Protein AF-A0AAW0H0A4-F1 (afdb_monomer_lite)

InterPro domains:
  IPR001212 Somatomedin B domain [PF01033] (22-61)
  IPR001212 Somatomedin B domain [PF01033] (87-125)
  IPR001212 Somatomedin B domain [PS00524] (38-58)
  IPR001212 Somatomedin B domain [PS00524] (103-123)
  IPR001212 Somatomedin B domain [PS50958] (20-63)
  IPR001212 Somatomedin B domain [PS50958] (85-127)
  IPR001212 Somatomedin B domain [SM00201] (20-62)
  IPR001212 Somatomedin B domain [SM00201] (85-127)
  IPR018998 EndoU ribonuclease, C-terminal [PF09412] (140-250)
  IPR018998 EndoU ribonuclease, C-terminal [PS51959] (137-252)
  IPR020436 Somatomedin B domain, chordata [PR00022] (84-97)
  IPR020436 Somatomedin B domain, chordata [PR00022] (101-112)
  IPR020436 Somatomedin B domain, chordata [PR00022] (113-124)
  IPR036024 Somatomedin B-like domain superfamily [SSF90188] (21-62)
  IPR036024 Somatomedin B-like domain superfamily [SSF90188] (87-126)
  IPR037227 Endoribonuclease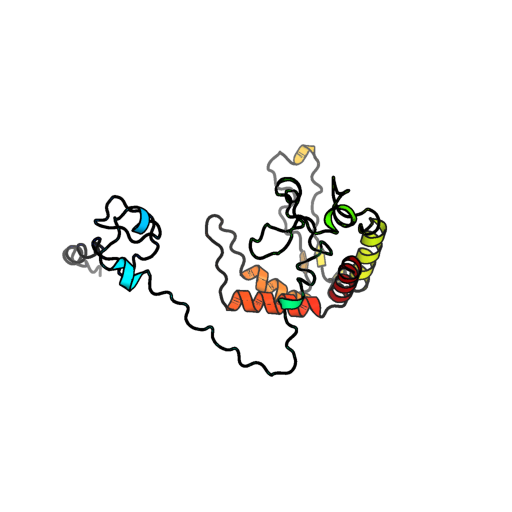 EndoU-like [SSF142877] (136-250)
  IPR039787 Poly(U)-specific endoribonuclease [PTHR12439] (89-250)

pLDDT: mean 80.54, std 19.18, range [37.03, 98.25]

Radius of gyration: 30.27 Å; chains: 1; bounding box: 76×74×67 Å

Organism: Myodes glareolus (NCBI:txid447135)

Secondary structure (DSSP, 8-state):
------TTGGGSSSS-----TT--TTTTT----TTSSSB-STTHHHHT-B-TTHHHHHS--S-PPPP-----TT----GGGGS--TTS-TTTTTPPP-TT-SSB-STTHHHHT-B-TTHHHHHTT-SSSS-TTSS--HHHHHHHHHHHHHH-SSS--TTTEEE-------TTTTTS---S--S-SEEEE-GGGGGSHHHHHHHHHHTT-----SS-----HHHHHHHHHHHHHHHHSHHHHHHHHHHHHT--

Foldseek 3Di:
DDDDDDPPVPPPPPPPPPDQLQDCVVVAQPDDDPPGQAHRHPCCVVVVRHHPCNCVPHVPPPPDDDPPDPDDDDDPPPPVCVVPCLQDCQVQAQHDDDPPRQAHRRPCSVVVVRHHPCNCVPPVPPPDDDDPVLDCDPVNVVVLVVVLVVQPPLDDDPVQWDFDPFDDADPVRPPVPDDRPPDDGTPGGNCVSCPQQLNVLVVVQVVQDDPDPDDDDDDDPVNVVSVVSNVVSVCVGPSNVSVVVSVVVSSD

Sequence (252 aa):
MKACVSLIVAMLCGLAWAGNLESCASRCNEKFNRDAACQCDRQCPQHDDCCEDYGHLCTAEEDPPEPKAFLDPEDEIPVSHLYAAPNSCQGRCREAYDKHHPCHCNDRCLEFGNCCEDFYSLCGDHEGFSHRSDAVTKEDLQSISETIYRVDTNKAHKEDIILNSQNRVSPSETGNQVDRCPEPLFTYVNEQLFTKPTYAAFINLLNNYQRATGHGEHFGAQELEEQALFLREVMKTAVMKELYGFLHHQSE

Structure (mmCIF, N/CA/C/O backbone):
data_AF-A0AAW0H0A4-F1
#
_entry.id   AF-A0AAW0H0A4-F1
#
loop_
_atom_site.group_PDB
_atom_site.id
_atom_site.type_symbol
_atom_site.label_atom_id
_atom_site.label_alt_id
_atom_site.label_comp_id
_atom_site.label_asym_id
_atom_site.label_entity_id
_atom_site.label_seq_id
_atom_site.pdbx_PDB_ins_code
_atom_site.Cartn_x
_atom_site.Cartn_y
_atom_site.Cartn_z
_atom_site.occupancy
_atom_site.B_iso_or_equiv
_atom_site.auth_seq_id
_atom_site.auth_comp_id
_atom_site.auth_asym_id
_atom_site.auth_atom_id
_atom_site.pdbx_PDB_model_num
ATOM 1 N N . MET A 1 1 ? -35.948 -46.722 19.976 1.00 39.78 1 MET A N 1
ATOM 2 C CA . MET A 1 1 ? -35.531 -48.064 19.521 1.00 39.78 1 MET A CA 1
ATOM 3 C C . MET A 1 1 ? -34.058 -47.980 19.169 1.00 39.78 1 MET A C 1
ATOM 5 O O . MET A 1 1 ? -33.706 -47.285 18.230 1.00 39.78 1 MET A O 1
ATOM 9 N N . LYS A 1 2 ? -33.203 -48.543 20.028 1.00 38.78 2 LYS A N 1
ATOM 10 C CA . LYS A 1 2 ? -31.742 -48.530 19.886 1.00 38.78 2 LYS A CA 1
ATOM 11 C C . LYS A 1 2 ? -31.363 -49.659 18.928 1.00 38.78 2 LYS A C 1
ATOM 13 O O . LYS A 1 2 ? -31.564 -50.819 19.274 1.00 38.78 2 LYS A O 1
ATOM 18 N N . ALA A 1 3 ? -30.878 -49.330 17.735 1.00 44.22 3 ALA A N 1
ATOM 19 C CA . ALA A 1 3 ? -30.336 -50.322 16.816 1.00 44.22 3 ALA A CA 1
ATOM 20 C C . ALA A 1 3 ? -28.865 -50.571 17.179 1.00 44.22 3 ALA A C 1
ATOM 22 O O . ALA A 1 3 ? -28.003 -49.736 16.917 1.00 44.22 3 ALA A O 1
ATOM 23 N N . CYS A 1 4 ? -28.598 -51.702 17.834 1.00 48.56 4 CYS A N 1
ATOM 24 C CA . CYS A 1 4 ? -27.251 -52.241 17.992 1.00 48.56 4 CYS A CA 1
ATOM 25 C C . CYS A 1 4 ? -26.763 -52.729 16.625 1.00 48.56 4 CYS A C 1
ATOM 27 O O . CYS A 1 4 ? -27.207 -53.771 16.144 1.00 48.56 4 CYS A O 1
ATOM 29 N N . VAL A 1 5 ? -25.854 -51.981 16.006 1.00 45.44 5 VAL A N 1
ATOM 30 C CA . VAL A 1 5 ? -25.092 -52.465 14.853 1.00 45.44 5 VAL A CA 1
ATOM 31 C C . VAL A 1 5 ? -24.032 -53.435 15.377 1.00 45.44 5 VAL A C 1
ATOM 33 O O . VAL A 1 5 ? -23.268 -53.112 16.284 1.00 45.44 5 VAL A O 1
ATOM 36 N N . SER A 1 6 ? -24.065 -54.659 14.855 1.00 46.41 6 SER A N 1
ATOM 37 C CA . SER A 1 6 ? -23.236 -55.787 15.279 1.00 46.41 6 SER A CA 1
ATOM 38 C C . SER A 1 6 ? -21.741 -55.489 15.113 1.00 46.41 6 SER A C 1
ATOM 40 O O . SER A 1 6 ? -21.276 -55.161 14.022 1.00 46.41 6 SER A O 1
ATOM 42 N N . LEU A 1 7 ? -20.986 -55.674 16.196 1.00 49.78 7 LEU A N 1
ATOM 43 C CA . LEU A 1 7 ? -19.535 -55.469 16.334 1.00 49.78 7 LEU A CA 1
ATOM 44 C C . LEU A 1 7 ? -18.660 -56.422 15.485 1.00 49.78 7 LEU A C 1
ATOM 46 O O . LEU A 1 7 ? -17.449 -56.459 15.656 1.00 49.78 7 LEU A O 1
ATOM 50 N N . ILE A 1 8 ? -19.251 -57.183 14.560 1.00 47.88 8 ILE A N 1
ATOM 51 C CA . ILE A 1 8 ? -18.563 -58.193 13.736 1.00 47.88 8 ILE A CA 1
ATOM 52 C C . ILE A 1 8 ? -18.203 -57.655 12.335 1.00 47.88 8 ILE A C 1
ATOM 54 O O . ILE A 1 8 ? -17.319 -58.195 11.680 1.00 47.88 8 ILE A O 1
ATOM 58 N N . VAL A 1 9 ? -18.794 -56.541 11.883 1.00 48.25 9 VAL A N 1
ATOM 59 C CA . VAL A 1 9 ? -18.481 -55.953 10.556 1.00 48.25 9 VAL A CA 1
ATOM 60 C C . VAL A 1 9 ? -17.239 -55.040 10.586 1.00 48.25 9 VAL A C 1
ATOM 62 O O . VAL A 1 9 ? -16.676 -54.720 9.546 1.00 48.25 9 VAL A O 1
ATOM 65 N N . ALA A 1 10 ? -16.734 -54.677 11.770 1.00 48.44 10 ALA A N 1
ATOM 66 C CA . ALA A 1 10 ? -15.576 -53.788 11.925 1.00 48.44 10 ALA A CA 1
ATOM 67 C C . ALA A 1 10 ? -14.200 -54.494 11.866 1.00 48.44 10 ALA A C 1
ATOM 69 O O . ALA A 1 10 ? -13.178 -53.823 11.973 1.00 48.44 10 ALA A O 1
ATOM 70 N N . MET A 1 11 ? -14.142 -55.823 11.699 1.00 47.50 11 MET A N 1
ATOM 71 C CA . MET A 1 11 ? -12.894 -56.599 11.842 1.00 47.50 11 MET A CA 1
ATOM 72 C C . MET A 1 11 ? -12.303 -57.166 10.536 1.00 47.50 11 MET A C 1
ATOM 74 O O . MET A 1 11 ? -11.325 -57.903 10.595 1.00 47.50 11 MET A O 1
ATOM 78 N N . LEU A 1 12 ? -12.839 -56.815 9.357 1.00 46.47 12 LEU A N 1
ATOM 79 C CA . LEU A 1 12 ? -12.334 -57.298 8.052 1.00 46.47 12 LEU A CA 1
ATOM 80 C C . LEU A 1 12 ? -12.067 -56.199 7.001 1.00 46.47 12 LEU A C 1
ATOM 82 O O . LEU A 1 12 ? -11.847 -56.514 5.838 1.00 46.47 12 LEU A O 1
ATOM 86 N N . CYS A 1 13 ? -11.989 -54.926 7.405 1.00 42.34 13 CYS A N 1
ATOM 87 C CA . CYS A 1 13 ? -11.480 -53.830 6.554 1.00 42.34 13 CYS A CA 1
ATOM 88 C C . CYS A 1 13 ? -10.129 -53.257 7.038 1.00 42.34 13 CYS A C 1
ATOM 90 O O . CYS A 1 13 ? -9.734 -52.176 6.619 1.00 42.34 13 CYS A O 1
ATOM 92 N N . GLY A 1 14 ? -9.423 -53.956 7.936 1.00 43.44 14 GLY A N 1
ATOM 93 C CA . GLY A 1 14 ? -8.201 -53.465 8.594 1.00 43.44 14 GLY A CA 1
ATOM 94 C C . GLY A 1 14 ? -6.867 -53.975 8.030 1.00 43.44 14 GLY A C 1
ATOM 95 O O . GLY A 1 14 ? -5.849 -53.792 8.686 1.00 43.44 14 GLY A O 1
ATOM 96 N N . LEU A 1 15 ? -6.842 -54.641 6.870 1.00 45.97 15 LEU A N 1
ATOM 97 C CA . LEU A 1 15 ? -5.623 -55.256 6.311 1.00 45.97 15 LEU A CA 1
ATOM 98 C C . LEU A 1 15 ? -5.469 -55.016 4.802 1.00 45.97 15 LEU A C 1
ATOM 100 O O . LEU A 1 15 ? -5.258 -55.948 4.033 1.00 45.97 15 LEU A O 1
ATOM 104 N N . ALA A 1 16 ? -5.563 -53.763 4.366 1.00 47.09 16 ALA A N 1
ATOM 105 C CA . ALA A 1 16 ? -5.111 -53.376 3.029 1.00 47.09 16 ALA A CA 1
ATOM 106 C C . ALA A 1 16 ? -4.689 -51.903 3.005 1.00 47.09 16 ALA A C 1
ATOM 108 O O . ALA A 1 16 ? -5.314 -51.084 2.348 1.00 47.09 16 ALA A O 1
ATOM 109 N N . TRP A 1 17 ? -3.641 -51.568 3.758 1.00 46.69 17 TRP A N 1
ATOM 110 C CA . TRP A 1 17 ? -2.824 -50.366 3.536 1.00 46.69 17 TRP A CA 1
ATOM 111 C C . TRP A 1 17 ? -1.373 -50.649 3.950 1.00 46.69 17 TRP A C 1
ATOM 113 O O . TRP A 1 17 ? -0.717 -49.873 4.632 1.00 46.69 17 TRP A O 1
ATOM 123 N N . ALA A 1 18 ? -0.864 -51.812 3.538 1.00 44.53 18 ALA A N 1
ATOM 124 C CA . ALA A 1 18 ? 0.565 -51.942 3.304 1.00 44.53 18 ALA A CA 1
ATOM 125 C C . ALA A 1 18 ? 0.800 -51.333 1.918 1.00 44.53 18 ALA A C 1
ATOM 127 O O . ALA A 1 18 ? 0.495 -51.964 0.906 1.00 44.53 18 ALA A O 1
ATOM 128 N N . GLY A 1 19 ? 1.214 -50.064 1.876 1.00 52.69 19 GLY A N 1
ATOM 129 C CA . GLY A 1 19 ? 1.710 -49.461 0.641 1.00 52.69 19 GLY A CA 1
ATOM 130 C C . GLY A 1 19 ? 2.813 -50.350 0.071 1.00 52.69 19 GLY A C 1
ATOM 131 O O . GLY A 1 19 ? 3.625 -50.884 0.826 1.00 52.69 19 GLY A O 1
ATOM 132 N N . ASN A 1 20 ? 2.793 -50.577 -1.238 1.00 58.38 20 ASN A N 1
ATOM 133 C CA . ASN A 1 20 ? 3.758 -51.444 -1.897 1.00 58.3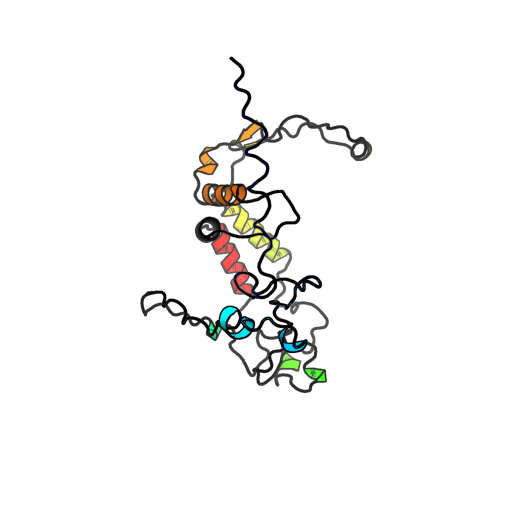8 20 ASN A CA 1
ATOM 134 C C . ASN A 1 20 ? 5.150 -50.781 -1.842 1.00 58.38 20 ASN A C 1
ATOM 136 O O . ASN A 1 20 ? 5.432 -49.870 -2.615 1.00 58.38 20 ASN A O 1
ATOM 140 N N . LEU A 1 21 ? 5.991 -51.189 -0.885 1.00 66.06 21 LEU A N 1
ATOM 141 C CA . LEU A 1 21 ? 7.313 -50.596 -0.614 1.00 66.06 21 LEU A CA 1
ATOM 142 C C . LEU A 1 21 ? 8.392 -51.008 -1.632 1.00 66.06 21 LEU A C 1
ATOM 144 O O . LEU A 1 21 ? 9.548 -50.617 -1.479 1.00 66.06 21 LEU A O 1
ATOM 148 N N . GLU A 1 22 ? 8.011 -51.764 -2.662 1.00 78.25 22 GLU A N 1
ATOM 149 C CA . GLU A 1 22 ? 8.890 -52.294 -3.713 1.00 78.25 22 GLU A CA 1
ATOM 150 C C . GLU A 1 22 ? 8.815 -51.502 -5.034 1.00 78.25 22 GLU A C 1
ATOM 152 O O . GLU A 1 22 ? 9.477 -51.858 -6.003 1.00 78.25 22 GLU A O 1
ATOM 157 N N . SER A 1 23 ? 8.008 -50.437 -5.097 1.00 86.00 23 SER A N 1
ATOM 158 C CA . SER A 1 23 ? 7.771 -49.652 -6.319 1.00 86.00 23 SER A CA 1
ATOM 159 C C . SER A 1 23 ? 7.720 -48.152 -6.026 1.00 86.00 23 SER A C 1
ATOM 161 O O . SER A 1 23 ? 7.314 -47.742 -4.933 1.00 86.00 23 SER A O 1
ATOM 163 N N . CYS A 1 24 ? 8.090 -47.338 -7.018 1.00 90.25 24 CYS A N 1
ATOM 164 C CA . CYS A 1 24 ? 7.949 -45.884 -7.002 1.00 90.25 24 CYS A CA 1
ATOM 165 C C . CYS A 1 24 ? 6.579 -45.364 -7.445 1.00 90.25 24 CYS A C 1
ATOM 167 O O . CYS A 1 24 ? 6.370 -44.146 -7.482 1.00 90.25 24 CYS A O 1
ATOM 169 N N . ALA A 1 25 ? 5.616 -46.244 -7.729 1.00 88.12 25 ALA A N 1
ATOM 170 C CA . ALA A 1 25 ? 4.242 -45.851 -8.014 1.00 88.12 25 ALA A CA 1
ATOM 171 C C . ALA A 1 25 ? 3.680 -44.989 -6.868 1.00 88.12 25 ALA A C 1
ATOM 173 O O . ALA A 1 25 ? 3.474 -45.458 -5.749 1.00 88.12 25 ALA A O 1
ATOM 174 N N . SER A 1 26 ? 3.458 -43.703 -7.158 1.00 80.25 26 SER A N 1
ATOM 175 C CA . SER A 1 26 ? 3.004 -42.685 -6.195 1.00 80.25 26 SER A CA 1
ATOM 176 C C . SER A 1 26 ? 3.979 -42.367 -5.046 1.00 80.25 26 SER A C 1
ATOM 178 O O . SER A 1 26 ? 3.566 -41.768 -4.056 1.00 80.25 26 SER A O 1
ATOM 180 N N . ARG A 1 27 ? 5.264 -42.721 -5.183 1.00 84.38 27 ARG A N 1
ATOM 181 C CA . ARG A 1 27 ? 6.332 -42.461 -4.196 1.00 84.38 27 ARG A CA 1
ATOM 182 C C . ARG A 1 27 ? 7.465 -41.568 -4.722 1.00 84.38 27 ARG A C 1
ATOM 184 O O . ARG A 1 27 ? 8.426 -41.314 -4.005 1.00 84.38 27 ARG A O 1
ATOM 191 N N . CYS A 1 28 ? 7.367 -41.065 -5.955 1.00 89.06 28 CYS A N 1
ATOM 192 C CA . CYS A 1 28 ? 8.376 -40.167 -6.523 1.00 89.06 28 CYS A CA 1
ATOM 193 C C . CYS A 1 28 ? 8.592 -38.921 -5.650 1.00 89.06 28 CYS A C 1
ATOM 195 O O . CYS A 1 28 ? 7.633 -38.258 -5.254 1.00 89.06 28 CYS A O 1
ATOM 197 N N . ASN A 1 29 ? 9.858 -38.568 -5.417 1.00 85.31 29 ASN A N 1
ATOM 198 C CA . ASN A 1 29 ? 10.285 -37.427 -4.600 1.00 85.31 29 ASN A CA 1
ATOM 199 C C . ASN A 1 29 ? 9.919 -37.527 -3.108 1.00 85.31 29 ASN A C 1
ATOM 201 O O . ASN A 1 29 ? 9.856 -36.503 -2.420 1.00 85.31 29 ASN A O 1
ATOM 205 N N . GLU A 1 30 ? 9.686 -38.733 -2.587 1.00 88.00 30 GLU A N 1
ATOM 206 C CA . GLU A 1 30 ? 9.556 -38.927 -1.143 1.00 88.00 30 GLU A CA 1
ATOM 207 C C . GLU A 1 30 ? 10.880 -38.647 -0.406 1.00 88.00 30 GLU A C 1
ATOM 209 O O . GLU A 1 30 ? 11.935 -38.455 -1.009 1.00 88.00 30 GLU A O 1
ATOM 214 N N . LYS A 1 31 ? 10.827 -38.585 0.927 1.00 88.25 31 LYS A N 1
ATOM 215 C CA . LYS A 1 31 ? 12.041 -38.543 1.752 1.00 88.25 31 LYS A CA 1
ATOM 216 C C . LYS A 1 31 ? 12.546 -39.963 1.971 1.00 88.25 31 LYS A C 1
ATOM 218 O O . LYS A 1 31 ? 11.728 -40.867 2.114 1.00 88.25 31 LYS A O 1
ATOM 223 N N . PHE A 1 32 ? 13.864 -40.109 2.109 1.00 86.62 32 PHE A N 1
ATOM 224 C CA . PHE A 1 32 ? 14.509 -41.375 2.454 1.00 86.62 32 PHE A CA 1
ATOM 225 C C . PHE A 1 32 ? 13.767 -42.106 3.581 1.00 86.62 32 PHE A C 1
ATOM 227 O O . PHE A 1 32 ? 13.568 -41.560 4.675 1.00 86.62 32 PHE A O 1
ATOM 234 N N . ASN A 1 33 ? 13.386 -43.351 3.313 1.00 82.38 33 ASN A N 1
ATOM 235 C CA . ASN A 1 33 ? 12.694 -44.214 4.251 1.00 82.38 33 ASN A CA 1
ATOM 236 C C . ASN A 1 33 ? 13.485 -45.507 4.450 1.00 82.38 33 ASN A C 1
ATOM 238 O O . ASN A 1 33 ? 13.483 -46.396 3.603 1.00 82.38 33 ASN A O 1
ATOM 242 N N . ARG A 1 34 ? 14.115 -45.643 5.620 1.00 82.44 34 ARG A N 1
ATOM 243 C CA . ARG A 1 34 ? 14.926 -46.818 5.973 1.00 82.44 34 ARG A CA 1
ATOM 244 C C . ARG A 1 34 ? 14.129 -48.126 5.977 1.00 82.44 34 ARG A C 1
ATOM 246 O O . ARG A 1 34 ? 14.712 -49.190 5.808 1.00 82.44 34 ARG A O 1
ATOM 253 N N . 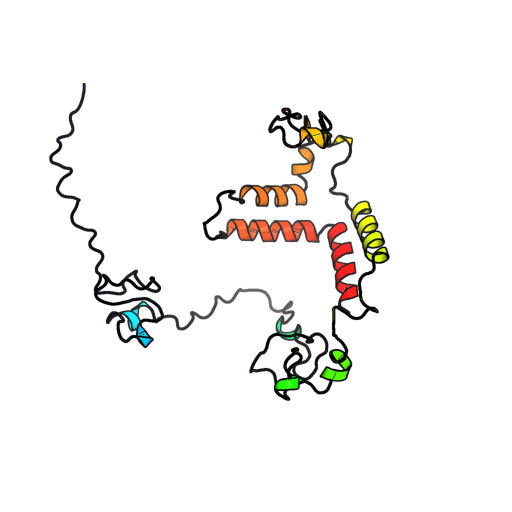ASP A 1 35 ? 12.824 -48.053 6.213 1.00 80.25 35 ASP A N 1
ATOM 254 C CA . ASP A 1 35 ? 11.969 -49.234 6.305 1.00 80.25 35 ASP A CA 1
ATOM 255 C C . ASP A 1 35 ? 11.389 -49.630 4.926 1.00 80.25 35 ASP A C 1
ATOM 257 O O . ASP A 1 35 ? 10.647 -50.607 4.824 1.00 80.25 35 ASP A O 1
ATOM 261 N N . ALA A 1 36 ? 11.734 -48.892 3.860 1.00 81.12 36 ALA A N 1
ATOM 262 C CA . ALA A 1 36 ? 11.411 -49.241 2.481 1.00 81.12 36 ALA A CA 1
ATOM 263 C C . ALA A 1 36 ? 12.426 -50.214 1.874 1.00 81.12 36 ALA A C 1
ATOM 265 O O . ALA A 1 36 ? 13.623 -50.130 2.141 1.00 81.12 36 ALA A O 1
ATOM 266 N N . ALA A 1 37 ? 11.941 -51.123 1.023 1.00 85.44 37 ALA A N 1
ATOM 267 C CA . ALA A 1 37 ? 12.796 -52.070 0.307 1.00 85.44 37 ALA A CA 1
ATOM 268 C C . ALA A 1 37 ? 13.684 -51.374 -0.742 1.00 85.44 37 ALA A C 1
ATOM 270 O O . ALA A 1 37 ? 14.758 -51.873 -1.062 1.00 85.44 37 ALA A O 1
ATOM 271 N N . CYS A 1 38 ? 13.234 -50.224 -1.247 1.00 90.69 38 CYS A N 1
ATOM 272 C CA . CYS A 1 38 ? 13.929 -49.362 -2.194 1.00 90.69 38 CYS A CA 1
ATOM 273 C C . CYS A 1 38 ? 13.458 -47.905 -2.040 1.00 90.69 38 CYS A C 1
ATOM 275 O O . CYS A 1 38 ? 12.364 -47.644 -1.513 1.00 90.69 38 CYS A O 1
ATOM 277 N N . GLN A 1 39 ? 14.289 -46.966 -2.488 1.00 93.69 39 GLN A N 1
ATOM 278 C CA . GLN A 1 39 ? 14.055 -45.528 -2.383 1.00 93.69 39 GLN A CA 1
ATOM 279 C C . GLN A 1 39 ? 13.498 -44.929 -3.681 1.00 93.69 39 GLN A C 1
ATOM 281 O O . GLN A 1 39 ? 13.744 -45.423 -4.783 1.00 93.69 39 GLN A O 1
ATOM 286 N N . CYS A 1 40 ? 12.754 -43.832 -3.536 1.00 91.25 40 CYS A N 1
ATOM 287 C CA . CYS A 1 40 ? 12.187 -43.054 -4.644 1.00 91.25 40 CYS A CA 1
ATOM 288 C C . CYS A 1 40 ? 12.465 -41.550 -4.507 1.00 91.25 40 CYS A C 1
ATOM 290 O O . CYS A 1 40 ? 11.786 -40.717 -5.119 1.00 91.25 40 CYS A O 1
ATOM 29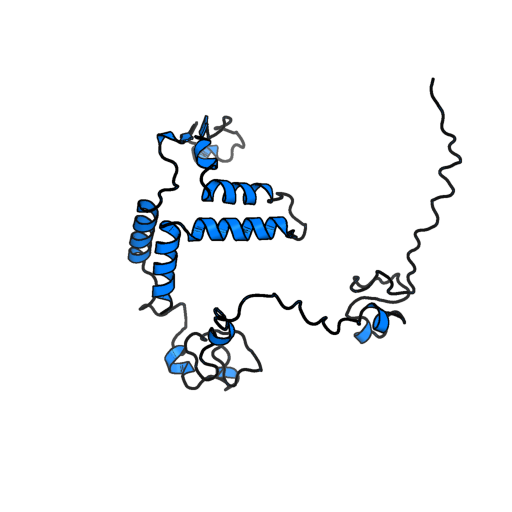2 N N . ASP A 1 41 ? 13.445 -41.193 -3.677 1.00 90.44 41 ASP A N 1
ATOM 293 C CA . ASP A 1 41 ? 13.943 -39.833 -3.535 1.00 90.44 41 ASP A CA 1
ATOM 294 C C . ASP A 1 41 ? 14.969 -39.498 -4.634 1.00 90.44 41 ASP A C 1
ATOM 296 O O . ASP A 1 41 ? 15.529 -40.375 -5.288 1.00 90.44 41 ASP A O 1
ATOM 300 N N . ARG A 1 42 ? 15.248 -38.206 -4.836 1.00 88.25 42 ARG A N 1
ATOM 301 C CA . ARG A 1 42 ? 16.136 -37.744 -5.920 1.00 88.25 42 ARG A CA 1
ATOM 302 C C . ARG A 1 42 ? 17.605 -38.154 -5.759 1.00 88.25 42 ARG A C 1
ATOM 304 O O . ARG A 1 42 ? 18.368 -38.032 -6.715 1.00 88.25 42 ARG A O 1
ATOM 311 N N . GLN A 1 43 ? 18.019 -38.572 -4.564 1.00 89.12 43 GLN A N 1
ATOM 312 C CA . GLN A 1 43 ? 19.392 -38.963 -4.241 1.00 89.12 43 GLN A CA 1
ATOM 313 C C . GLN A 1 43 ? 19.611 -40.473 -4.368 1.00 89.12 43 GLN A C 1
ATOM 315 O O . GLN A 1 43 ? 20.767 -40.894 -4.394 1.00 89.12 43 GLN A O 1
ATOM 320 N N . CYS A 1 44 ? 18.559 -41.277 -4.551 1.00 89.94 44 CYS A N 1
ATOM 321 C CA . CYS A 1 44 ? 18.698 -42.722 -4.726 1.00 89.94 44 CYS A CA 1
ATOM 322 C C . CYS A 1 44 ? 19.672 -43.141 -5.855 1.00 89.94 44 CYS A C 1
ATOM 324 O O . CYS A 1 44 ? 20.405 -44.115 -5.670 1.00 89.94 44 CYS A O 1
ATOM 326 N N . PRO A 1 45 ? 19.826 -42.403 -6.987 1.00 88.81 45 PRO A N 1
ATOM 327 C CA . PRO A 1 45 ? 20.797 -42.784 -8.021 1.00 88.81 45 PRO A CA 1
ATOM 328 C C . PRO A 1 45 ? 22.255 -42.624 -7.570 1.00 88.81 45 PRO A C 1
ATOM 330 O O . PRO A 1 45 ? 23.156 -43.215 -8.155 1.00 88.81 45 PRO A O 1
ATOM 333 N N . GLN A 1 46 ? 22.500 -41.806 -6.541 1.00 89.75 46 GLN A N 1
ATOM 334 C CA . GLN A 1 46 ? 23.827 -41.627 -5.950 1.00 89.75 46 GLN A CA 1
ATOM 335 C C . GLN A 1 46 ? 24.171 -42.763 -4.983 1.00 89.75 46 GLN A C 1
ATOM 337 O O . GLN A 1 46 ? 25.349 -43.040 -4.762 1.00 89.75 46 GLN A O 1
ATOM 342 N N . HIS A 1 47 ? 23.150 -43.399 -4.404 1.00 88.31 47 HIS A N 1
ATOM 343 C CA . HIS A 1 47 ? 23.281 -44.441 -3.389 1.00 88.31 47 HIS A CA 1
ATOM 344 C C . HIS A 1 47 ? 23.015 -45.856 -3.920 1.00 88.31 47 HIS A C 1
ATOM 346 O O . HIS A 1 47 ? 23.268 -46.816 -3.195 1.00 88.31 47 HIS A O 1
ATOM 352 N N . ASP A 1 48 ? 22.589 -45.974 -5.183 1.00 87.44 48 ASP A N 1
ATOM 353 C CA . ASP A 1 48 ? 22.276 -47.233 -5.872 1.00 87.44 48 ASP A CA 1
ATOM 354 C C . ASP A 1 48 ? 21.200 -48.059 -5.140 1.00 87.44 48 ASP A C 1
ATOM 356 O O . ASP A 1 48 ? 21.233 -49.287 -5.103 1.00 87.44 48 ASP A O 1
ATOM 360 N N . ASP A 1 49 ? 20.242 -47.362 -4.517 1.00 92.62 49 ASP A N 1
ATOM 361 C CA . ASP A 1 49 ? 19.149 -47.938 -3.726 1.00 92.62 49 ASP A CA 1
ATOM 362 C C . ASP A 1 49 ? 17.750 -47.586 -4.270 1.00 92.62 49 ASP A C 1
ATOM 364 O O . ASP A 1 49 ? 16.741 -47.791 -3.589 1.00 92.62 49 ASP A O 1
ATOM 368 N N . CYS A 1 50 ? 17.670 -47.090 -5.512 1.00 92.94 50 CYS A N 1
ATOM 369 C CA . CYS A 1 50 ? 16.408 -46.796 -6.194 1.00 92.94 50 CYS A CA 1
ATOM 370 C C . CYS A 1 50 ? 15.545 -48.045 -6.428 1.00 92.94 50 CYS A C 1
ATOM 372 O O . CYS A 1 50 ? 16.062 -49.136 -6.676 1.00 92.94 50 CYS A O 1
ATOM 374 N N . CYS A 1 51 ? 14.219 -47.880 -6.463 1.00 92.88 51 CYS A N 1
ATOM 375 C CA . CYS A 1 51 ? 13.339 -48.930 -6.989 1.00 92.88 51 CYS A CA 1
ATOM 376 C C . CYS A 1 51 ? 13.567 -49.147 -8.495 1.00 92.88 51 CYS A C 1
ATOM 378 O O . CYS A 1 51 ? 13.932 -48.220 -9.220 1.00 92.88 51 CYS A O 1
ATOM 380 N N . GLU A 1 52 ? 13.303 -50.364 -8.982 1.00 92.81 52 GLU A N 1
ATOM 381 C CA . GLU A 1 52 ? 13.523 -50.756 -10.387 1.00 92.81 52 GLU A CA 1
ATOM 382 C C . GLU A 1 52 ? 12.753 -49.864 -11.380 1.00 92.81 52 GLU A C 1
ATOM 384 O O . GLU A 1 52 ? 13.220 -49.577 -12.482 1.00 92.81 52 GLU A O 1
ATOM 389 N N . ASP A 1 53 ? 11.590 -49.363 -10.966 1.00 90.44 53 ASP A N 1
ATOM 390 C CA . ASP A 1 53 ? 10.715 -48.501 -11.754 1.00 90.44 53 ASP A CA 1
ATOM 391 C C . ASP A 1 53 ? 10.996 -46.993 -11.594 1.00 90.44 53 ASP A C 1
ATOM 393 O O . ASP A 1 53 ? 10.343 -46.185 -12.258 1.00 90.44 53 ASP A O 1
ATOM 397 N N . TYR A 1 54 ? 11.989 -46.589 -10.788 1.00 88.31 54 TYR A N 1
ATOM 398 C CA . TYR A 1 54 ? 12.328 -45.179 -10.541 1.00 88.31 54 TYR A CA 1
ATOM 399 C C . TYR A 1 54 ? 12.650 -44.415 -11.832 1.00 88.31 54 TYR A C 1
ATOM 401 O O . TYR A 1 54 ? 12.116 -43.330 -12.063 1.00 88.31 54 TYR A O 1
ATOM 409 N N . GLY A 1 55 ? 13.476 -44.991 -12.712 1.00 87.12 55 GLY A N 1
ATOM 410 C CA . GLY A 1 55 ? 13.827 -44.370 -13.992 1.00 87.12 55 GLY A CA 1
ATOM 411 C C . GLY A 1 55 ? 12.595 -44.122 -14.865 1.00 87.12 55 GLY A C 1
ATOM 412 O O . GLY A 1 55 ? 12.391 -43.036 -15.395 1.00 87.12 55 GLY A O 1
ATOM 413 N N . HIS A 1 56 ? 11.703 -45.100 -14.963 1.00 83.31 56 HIS A N 1
ATOM 414 C CA . HIS A 1 56 ? 10.535 -44.978 -15.828 1.00 83.31 56 HIS A CA 1
ATOM 415 C C . HIS A 1 56 ? 9.436 -44.076 -15.239 1.00 83.31 56 HIS A C 1
ATOM 417 O O . HIS A 1 56 ? 8.725 -43.412 -15.989 1.00 83.31 56 HIS A O 1
ATOM 423 N N . LEU A 1 57 ? 9.274 -44.051 -13.911 1.00 86.50 57 LEU A N 1
ATOM 424 C CA . LEU A 1 57 ? 8.178 -43.333 -13.249 1.00 86.50 57 LEU A CA 1
ATOM 425 C C . LEU A 1 57 ? 8.557 -41.943 -12.736 1.00 86.50 57 LEU A C 1
ATOM 427 O O . LEU A 1 57 ? 7.707 -41.058 -12.730 1.00 86.50 57 LEU A O 1
ATOM 431 N N . CYS A 1 58 ? 9.799 -41.752 -12.293 1.00 84.06 58 CYS A N 1
ATOM 432 C CA . CYS A 1 58 ? 10.231 -40.537 -11.601 1.00 84.06 58 CYS A CA 1
ATOM 433 C C . CYS A 1 58 ? 11.267 -39.718 -12.381 1.00 84.06 58 CYS A C 1
ATOM 435 O O . CYS A 1 58 ? 11.574 -38.605 -11.964 1.00 84.06 58 CYS A O 1
ATOM 437 N N . THR A 1 59 ? 11.800 -40.237 -13.498 1.00 75.75 59 THR A N 1
ATOM 438 C CA . THR A 1 59 ? 12.721 -39.484 -14.379 1.00 75.75 59 THR A CA 1
ATOM 439 C C . THR A 1 59 ? 12.093 -39.049 -15.705 1.00 75.75 59 THR A C 1
ATOM 441 O O . THR A 1 59 ? 12.753 -38.407 -16.515 1.00 75.75 59 THR A O 1
ATOM 444 N N . ALA A 1 60 ? 10.799 -39.327 -15.909 1.00 61.88 60 ALA A N 1
ATOM 445 C CA . ALA A 1 60 ? 10.025 -38.824 -17.041 1.00 61.88 60 ALA A CA 1
ATOM 446 C C . ALA A 1 60 ? 9.570 -37.368 -16.812 1.00 61.88 60 ALA A C 1
ATOM 448 O O . ALA A 1 60 ? 8.383 -37.083 -16.700 1.00 61.88 60 ALA A O 1
ATOM 449 N N . GLU A 1 61 ? 10.542 -36.461 -16.757 1.00 50.66 61 GLU A N 1
ATOM 450 C CA . GLU A 1 61 ? 10.378 -35.038 -17.061 1.00 50.66 61 GLU A CA 1
ATOM 451 C C . GLU A 1 61 ? 11.510 -34.650 -18.028 1.00 50.66 61 GLU A C 1
ATOM 453 O O . GLU A 1 61 ? 12.501 -34.033 -17.653 1.00 50.66 61 GLU A O 1
ATOM 458 N N . GLU A 1 62 ? 11.392 -35.067 -19.295 1.00 46.97 62 GLU A N 1
ATOM 459 C CA . GLU A 1 62 ? 11.729 -34.116 -20.353 1.00 46.97 62 GLU A CA 1
ATOM 460 C C . GLU A 1 62 ? 10.526 -33.181 -20.434 1.00 46.97 62 GLU A C 1
ATOM 462 O O . GLU A 1 62 ? 9.395 -33.639 -20.626 1.00 46.97 62 GLU A O 1
ATOM 467 N N . ASP A 1 63 ? 10.774 -31.900 -20.181 1.00 40.47 63 ASP A N 1
ATOM 468 C CA . ASP A 1 63 ? 9.771 -30.846 -20.117 1.00 40.47 63 ASP A CA 1
ATOM 469 C C . ASP A 1 63 ? 8.731 -30.978 -21.246 1.00 40.47 63 ASP A C 1
ATOM 471 O O . ASP A 1 63 ? 9.091 -31.045 -22.430 1.00 40.47 63 ASP A O 1
ATOM 475 N N . PRO A 1 64 ? 7.421 -30.975 -20.939 1.00 41.62 64 PRO A N 1
ATOM 476 C CA . PRO A 1 64 ? 6.426 -30.675 -21.953 1.00 41.62 64 PRO A CA 1
ATOM 477 C C . PRO A 1 64 ? 6.754 -29.290 -22.535 1.00 41.62 64 PRO A C 1
ATOM 479 O O . PRO A 1 64 ? 7.005 -28.368 -21.757 1.00 41.62 64 PRO A O 1
ATOM 482 N N . PRO A 1 65 ? 6.732 -29.086 -23.866 1.00 44.75 65 PRO A N 1
ATOM 483 C CA . PRO A 1 65 ? 6.856 -27.742 -24.408 1.00 44.75 65 PRO A CA 1
ATOM 484 C C . PRO A 1 65 ? 5.727 -26.893 -23.819 1.00 44.75 65 PRO A C 1
ATOM 486 O O . PRO A 1 65 ? 4.553 -27.262 -23.925 1.00 44.75 65 PRO A O 1
ATOM 489 N N . GLU A 1 66 ? 6.098 -25.794 -23.164 1.00 41.53 66 GLU A N 1
ATOM 490 C CA . GLU A 1 66 ? 5.173 -24.876 -22.507 1.00 41.53 66 GLU A CA 1
ATOM 491 C C . GLU A 1 66 ? 3.988 -24.513 -23.425 1.00 41.53 66 GLU A C 1
ATOM 493 O O . GLU A 1 66 ? 4.147 -24.395 -24.651 1.00 41.53 66 GLU A O 1
ATOM 498 N N . PRO A 1 67 ? 2.777 -24.321 -22.867 1.00 41.88 67 PRO A N 1
ATOM 499 C CA . PRO A 1 67 ? 1.636 -23.915 -23.662 1.00 41.88 67 PRO A CA 1
ATOM 500 C C . PRO A 1 67 ? 1.923 -22.543 -24.270 1.00 41.88 67 PRO A C 1
ATOM 502 O O . PRO A 1 67 ? 2.056 -21.552 -23.557 1.00 41.88 67 PRO A O 1
ATOM 505 N N . LYS A 1 68 ? 1.978 -22.485 -25.606 1.00 43.75 68 LYS A N 1
ATOM 506 C CA . LYS A 1 68 ? 1.983 -21.229 -26.358 1.00 43.75 68 LYS A CA 1
ATOM 507 C C . LYS A 1 68 ? 0.752 -20.424 -25.954 1.00 43.75 68 LYS A C 1
ATOM 509 O O . LYS A 1 68 ? -0.359 -20.721 -26.399 1.00 43.75 68 LYS A O 1
ATOM 514 N N . ALA A 1 69 ? 0.957 -19.418 -25.112 1.00 37.03 69 ALA A N 1
ATOM 515 C CA . ALA A 1 69 ? -0.005 -18.355 -24.925 1.00 37.03 69 ALA A CA 1
ATOM 516 C C . ALA A 1 69 ? -0.218 -17.702 -26.297 1.00 37.03 69 ALA A C 1
ATOM 518 O O . ALA A 1 69 ? 0.700 -17.147 -26.895 1.00 37.03 69 ALA A O 1
ATOM 519 N N . PHE A 1 70 ? -1.427 -17.847 -26.829 1.00 46.16 70 PHE A N 1
ATOM 520 C CA . PHE A 1 70 ? -1.910 -17.034 -27.933 1.00 46.16 70 PHE A CA 1
ATOM 521 C C . PHE A 1 70 ? -2.023 -15.597 -27.424 1.00 46.16 70 PHE A C 1
ATOM 523 O O . PHE A 1 70 ? -3.004 -15.275 -26.757 1.00 46.16 70 PHE A O 1
ATOM 530 N N . LEU A 1 71 ? -1.035 -14.755 -27.719 1.00 39.16 71 LEU A N 1
ATOM 531 C CA . LEU A 1 71 ? -1.149 -13.304 -27.616 1.00 39.16 71 LEU A CA 1
ATOM 532 C C . LEU A 1 71 ? -0.488 -12.652 -28.836 1.00 39.16 71 LEU A C 1
ATOM 534 O O . LEU A 1 71 ? 0.486 -13.166 -29.385 1.00 39.16 71 LEU A O 1
ATOM 538 N N . ASP A 1 72 ? -1.135 -11.586 -29.297 1.00 39.81 72 ASP A N 1
ATOM 539 C CA . ASP A 1 72 ? -0.949 -10.927 -30.586 1.00 39.81 72 ASP A CA 1
ATOM 540 C C . ASP A 1 72 ? 0.464 -10.340 -30.810 1.00 39.81 72 ASP A C 1
ATOM 542 O O . ASP A 1 72 ? 1.124 -9.938 -29.853 1.00 39.81 72 ASP A O 1
ATOM 546 N N . PRO A 1 73 ? 0.937 -10.228 -32.071 1.00 47.12 73 PRO A N 1
ATOM 547 C CA . PRO A 1 73 ? 2.360 -10.047 -32.387 1.00 47.12 73 PRO A CA 1
ATOM 548 C C . PRO A 1 73 ? 2.929 -8.621 -32.267 1.00 47.12 73 PRO A C 1
ATOM 550 O O . PRO A 1 73 ? 3.984 -8.369 -32.846 1.00 47.12 73 PRO A O 1
ATOM 553 N N . GLU A 1 74 ? 2.272 -7.672 -31.594 1.00 48.59 74 GLU A N 1
ATOM 554 C CA . GLU A 1 74 ? 2.705 -6.258 -31.640 1.00 48.59 74 GLU A CA 1
ATOM 555 C C . GLU A 1 74 ? 3.249 -5.673 -30.327 1.00 48.59 74 GLU A C 1
ATOM 557 O O . GLU A 1 74 ? 3.777 -4.568 -30.365 1.00 48.59 74 GLU A O 1
ATOM 562 N N . ASP A 1 75 ? 3.264 -6.414 -29.213 1.00 48.44 75 ASP A N 1
ATOM 563 C CA . ASP A 1 75 ? 3.786 -5.911 -27.926 1.00 48.44 75 ASP A CA 1
ATOM 564 C C . ASP A 1 75 ? 4.765 -6.885 -27.235 1.00 48.44 75 ASP A C 1
ATOM 566 O O . ASP A 1 75 ? 4.710 -7.109 -26.024 1.00 48.44 75 ASP A O 1
ATOM 570 N N . GLU A 1 76 ? 5.716 -7.460 -27.978 1.00 37.47 76 GLU A N 1
ATOM 571 C CA . GLU A 1 76 ? 6.896 -8.053 -27.335 1.00 37.47 76 GLU A CA 1
ATOM 572 C C . GLU A 1 76 ? 7.874 -6.945 -26.920 1.00 37.47 76 GLU A C 1
ATOM 574 O O . GLU A 1 76 ? 8.726 -6.515 -27.698 1.00 37.47 76 GLU A O 1
ATOM 579 N N . ILE A 1 77 ? 7.786 -6.501 -25.663 1.00 46.50 77 ILE A N 1
ATOM 580 C CA . ILE A 1 77 ? 8.964 -5.971 -24.971 1.00 46.50 77 ILE A CA 1
ATOM 581 C C . ILE A 1 77 ? 9.804 -7.191 -24.581 1.00 46.50 77 ILE A C 1
ATOM 583 O O . ILE A 1 77 ? 9.383 -7.955 -23.706 1.00 46.50 77 ILE A O 1
ATOM 587 N N . PRO A 1 78 ? 10.982 -7.420 -25.186 1.00 37.12 78 PRO A N 1
ATOM 588 C CA . PRO A 1 78 ? 11.763 -8.595 -24.864 1.00 37.12 78 PRO A CA 1
ATOM 589 C C . PRO A 1 78 ? 12.369 -8.379 -23.478 1.00 37.12 78 PRO A C 1
ATOM 591 O O . PRO A 1 78 ? 13.258 -7.548 -23.289 1.00 37.12 78 PRO A O 1
ATOM 594 N N . VAL A 1 79 ? 11.922 -9.176 -22.507 1.00 44.28 79 VAL A N 1
ATOM 595 C CA . VAL A 1 79 ? 12.451 -9.227 -21.127 1.00 44.28 79 VAL A CA 1
ATOM 596 C C . VAL A 1 79 ? 13.953 -9.597 -21.107 1.00 44.28 79 VAL A C 1
ATOM 598 O O . VAL A 1 79 ? 14.643 -9.425 -20.108 1.00 44.28 79 VAL A O 1
ATOM 601 N N . SER A 1 80 ? 14.499 -10.009 -22.257 1.00 43.84 80 SER A N 1
ATOM 602 C CA . SER A 1 80 ? 15.928 -10.194 -22.535 1.00 43.84 80 SER A CA 1
ATOM 603 C C . SER A 1 80 ? 16.751 -8.894 -22.573 1.00 43.84 80 SER A C 1
ATOM 605 O O . SER A 1 80 ? 17.976 -8.977 -22.506 1.00 43.84 80 SER A O 1
ATOM 607 N N . HIS A 1 81 ? 16.142 -7.708 -22.681 1.00 41.34 81 HIS A N 1
ATOM 608 C CA . HIS A 1 81 ? 16.882 -6.437 -22.745 1.00 41.34 81 HIS A CA 1
ATOM 609 C C . HIS A 1 81 ? 17.130 -5.769 -21.384 1.00 41.34 81 HIS A C 1
ATOM 611 O O . HIS A 1 81 ? 17.819 -4.753 -21.334 1.00 41.34 81 HIS A O 1
ATOM 617 N N . LEU A 1 82 ? 16.654 -6.348 -20.274 1.00 44.31 82 LEU A N 1
ATOM 618 C CA . LEU A 1 82 ? 16.921 -5.825 -18.924 1.00 44.31 82 LEU A CA 1
ATOM 619 C C . LEU A 1 82 ? 18.345 -6.127 -18.408 1.00 44.31 82 LEU A C 1
ATOM 621 O O . LEU A 1 82 ? 18.731 -5.622 -17.360 1.00 44.31 82 LEU A O 1
ATOM 625 N N . TYR A 1 83 ? 19.157 -6.877 -19.164 1.00 50.00 83 TYR A N 1
ATOM 626 C CA . TYR A 1 83 ? 20.573 -7.148 -18.872 1.00 50.00 83 TYR A CA 1
ATOM 627 C C . TYR A 1 83 ? 21.462 -6.610 -20.001 1.00 50.00 83 TYR A C 1
ATOM 629 O O . TYR A 1 83 ? 22.092 -7.347 -20.757 1.00 50.00 83 TYR A O 1
ATOM 637 N N . ALA A 1 84 ? 21.466 -5.288 -20.156 1.00 58.56 84 ALA A N 1
ATOM 638 C CA . ALA A 1 84 ? 21.983 -4.592 -21.332 1.00 58.56 84 ALA A CA 1
ATOM 639 C C . ALA A 1 84 ? 23.519 -4.507 -21.463 1.00 58.56 84 ALA A C 1
ATOM 641 O O . ALA A 1 84 ? 24.001 -3.737 -22.293 1.00 58.56 84 ALA A O 1
ATOM 642 N N . ALA A 1 85 ? 24.321 -5.262 -20.704 1.00 60.50 85 ALA A N 1
ATOM 643 C CA . ALA A 1 85 ? 25.774 -5.147 -20.835 1.00 60.50 85 ALA A CA 1
ATOM 644 C C . ALA A 1 85 ? 26.554 -6.391 -20.359 1.00 60.50 85 ALA A C 1
ATOM 646 O O . ALA A 1 85 ? 27.194 -6.343 -19.312 1.00 60.50 85 ALA A O 1
ATOM 647 N N . PRO A 1 86 ? 26.593 -7.507 -21.117 1.00 69.56 86 PRO A N 1
ATOM 648 C CA . PRO A 1 86 ? 27.370 -8.696 -20.725 1.00 69.56 86 PRO A CA 1
ATOM 649 C C . PRO A 1 86 ? 28.872 -8.406 -20.551 1.00 69.56 86 PRO A C 1
ATOM 651 O O . PRO A 1 86 ? 29.557 -9.123 -19.826 1.00 69.56 86 PRO A O 1
ATOM 654 N N . ASN A 1 87 ? 29.364 -7.325 -21.164 1.00 83.25 87 ASN A N 1
ATOM 655 C CA . ASN A 1 87 ? 30.770 -6.923 -21.163 1.00 83.25 87 ASN A CA 1
ATOM 656 C C . ASN A 1 87 ? 31.075 -5.701 -20.274 1.0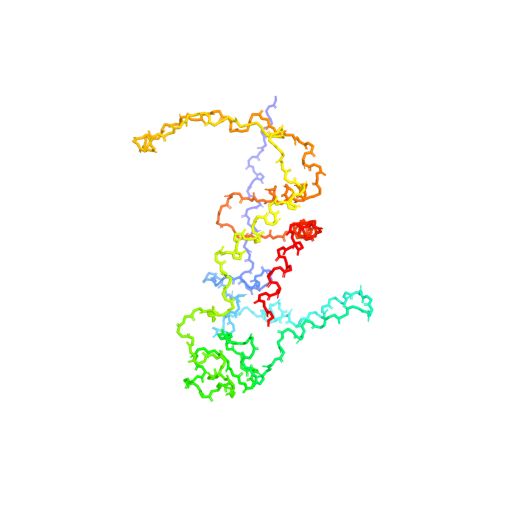0 83.25 87 ASN A C 1
ATOM 658 O O . ASN A 1 87 ? 32.167 -5.150 -20.376 1.00 83.25 87 ASN A O 1
ATOM 662 N N . SER A 1 88 ? 30.124 -5.229 -19.466 1.00 86.56 88 SER A N 1
ATOM 663 C CA . SER A 1 88 ? 30.282 -4.009 -18.662 1.00 86.56 88 SER A CA 1
ATOM 664 C C . SER A 1 88 ? 29.580 -4.135 -17.313 1.00 86.56 88 SER A C 1
ATOM 666 O O . SER A 1 88 ? 28.633 -4.908 -17.171 1.00 86.56 88 SER A O 1
ATOM 668 N N . CYS A 1 89 ? 30.047 -3.379 -16.322 1.00 88.81 89 CYS A N 1
ATOM 669 C CA . CYS A 1 89 ? 29.456 -3.312 -14.992 1.00 88.81 89 CYS A CA 1
ATOM 670 C C . CYS A 1 89 ? 28.321 -2.302 -14.828 1.00 88.81 89 CYS A C 1
ATOM 672 O O . CYS A 1 89 ? 27.766 -2.200 -13.730 1.00 88.81 89 CYS A O 1
ATOM 674 N N . GLN A 1 90 ? 27.917 -1.607 -15.894 1.00 85.62 90 GLN A N 1
ATOM 675 C CA . GLN A 1 90 ? 26.785 -0.684 -15.854 1.00 85.62 90 GLN A CA 1
ATOM 676 C C . GLN A 1 90 ? 25.511 -1.428 -15.424 1.00 85.62 90 GLN A C 1
ATOM 678 O O . GLN A 1 90 ? 25.032 -2.321 -16.122 1.00 85.62 90 GLN A O 1
ATOM 683 N N . GLY A 1 91 ? 24.985 -1.092 -14.243 1.00 76.38 91 GLY A N 1
ATOM 684 C CA . GLY A 1 91 ? 23.815 -1.762 -13.659 1.00 76.38 91 GLY A CA 1
ATOM 685 C C . GLY A 1 91 ? 24.050 -3.211 -13.200 1.00 76.38 91 GLY A C 1
ATOM 686 O O . GLY A 1 91 ? 23.089 -3.899 -12.871 1.00 76.38 91 GLY A O 1
ATOM 687 N N . ARG A 1 92 ? 25.305 -3.687 -13.168 1.00 84.50 92 ARG A N 1
ATOM 688 C CA . ARG A 1 92 ? 25.677 -5.070 -12.801 1.00 84.50 92 ARG A CA 1
ATOM 689 C C . ARG A 1 92 ? 26.561 -5.179 -11.552 1.00 84.50 92 ARG A C 1
ATOM 691 O O . ARG A 1 92 ? 26.943 -6.287 -11.180 1.00 84.50 92 ARG A O 1
ATOM 698 N N . CYS A 1 93 ? 26.907 -4.074 -10.884 1.00 86.81 93 CYS A N 1
ATOM 699 C CA . CYS A 1 93 ? 27.706 -4.134 -9.653 1.00 86.81 93 CYS A CA 1
ATOM 700 C C . CYS A 1 93 ? 27.040 -5.040 -8.597 1.00 86.81 93 CYS A C 1
ATOM 702 O O . CYS A 1 93 ? 25.846 -4.926 -8.330 1.00 86.81 93 CYS A O 1
ATOM 704 N N . ARG A 1 94 ? 27.835 -5.918 -7.972 1.00 83.00 94 ARG A N 1
ATOM 705 C CA . ARG A 1 94 ? 27.405 -6.933 -6.989 1.00 83.00 94 ARG A CA 1
ATOM 706 C C . ARG A 1 94 ? 26.439 -7.993 -7.530 1.00 83.00 94 ARG A C 1
ATOM 708 O O . ARG A 1 94 ? 25.689 -8.591 -6.760 1.00 83.00 94 ARG A O 1
ATOM 715 N N . GLU A 1 95 ? 26.463 -8.250 -8.836 1.00 83.94 95 GLU A N 1
ATOM 716 C CA . GLU A 1 95 ? 25.699 -9.349 -9.433 1.00 83.94 95 GLU A CA 1
ATOM 717 C C . GLU A 1 95 ? 26.028 -10.718 -8.808 1.00 83.94 95 GLU A C 1
ATOM 719 O O . GLU A 1 95 ? 27.106 -10.945 -8.252 1.00 83.94 95 GLU A O 1
ATOM 724 N N . ALA A 1 96 ? 25.110 -11.675 -8.946 1.00 84.69 96 ALA A N 1
ATOM 725 C CA . ALA A 1 96 ? 25.419 -13.073 -8.669 1.00 84.69 96 ALA A CA 1
ATOM 726 C C . ALA A 1 96 ? 26.420 -13.616 -9.704 1.00 84.69 96 ALA A C 1
ATOM 728 O O . ALA A 1 96 ? 26.461 -13.186 -10.857 1.00 84.69 96 ALA A O 1
ATOM 729 N N . TYR A 1 97 ? 27.235 -14.588 -9.296 1.00 85.56 97 TYR A N 1
ATOM 730 C CA . TYR A 1 97 ? 28.115 -15.282 -10.230 1.00 85.56 97 TYR A CA 1
ATOM 731 C C . TYR A 1 97 ? 27.294 -16.117 -11.223 1.00 85.56 97 TYR A C 1
ATOM 733 O O . TYR A 1 97 ? 26.576 -17.028 -10.812 1.00 85.56 97 TYR A O 1
ATOM 741 N N . ASP A 1 98 ? 27.467 -15.850 -12.518 1.00 83.19 98 ASP A N 1
ATOM 742 C CA . ASP A 1 98 ? 26.933 -16.669 -13.608 1.00 83.19 98 ASP A CA 1
ATOM 743 C C . ASP A 1 98 ? 28.046 -17.091 -14.573 1.00 83.19 98 ASP A C 1
ATOM 745 O O . ASP A 1 98 ? 28.616 -16.272 -15.291 1.00 83.19 98 ASP A O 1
ATOM 749 N N . LYS A 1 99 ? 28.319 -18.396 -14.640 1.00 84.62 99 LYS A N 1
ATOM 750 C CA . LYS A 1 99 ? 29.350 -18.984 -15.507 1.00 84.62 99 LYS A CA 1
ATOM 751 C C . LYS A 1 99 ? 29.201 -18.655 -17.002 1.00 84.62 99 LYS A C 1
ATOM 753 O O . LYS A 1 99 ? 30.146 -18.889 -17.749 1.00 84.62 99 LYS A O 1
ATOM 758 N N . HIS A 1 100 ? 28.030 -18.204 -17.452 1.00 82.62 100 HIS A N 1
ATOM 759 C CA . HIS A 1 100 ? 27.782 -17.860 -18.852 1.00 82.62 100 HIS A CA 1
ATOM 760 C C . HIS A 1 100 ? 28.172 -16.415 -19.192 1.00 82.62 100 HIS A C 1
ATOM 762 O O . HIS A 1 100 ? 28.216 -16.067 -20.372 1.00 82.62 100 HIS A O 1
ATOM 768 N N . HIS A 1 101 ? 28.474 -15.575 -18.196 1.00 84.38 101 HIS A N 1
ATOM 769 C CA . HIS A 1 101 ? 28.933 -14.213 -18.439 1.00 84.38 101 HIS A CA 1
ATOM 770 C C . HIS A 1 101 ? 30.416 -14.175 -18.845 1.00 84.38 101 HIS A C 1
ATOM 772 O O . HIS A 1 101 ? 31.243 -14.869 -18.253 1.00 84.38 101 HIS A O 1
ATOM 778 N N . PRO A 1 102 ? 30.782 -13.345 -19.840 1.00 88.94 102 PRO A N 1
ATOM 779 C CA . PRO A 1 102 ? 32.168 -13.217 -20.291 1.00 88.94 102 PRO A CA 1
ATOM 780 C C . PRO A 1 102 ? 33.048 -12.454 -19.288 1.00 88.94 102 PRO A C 1
ATOM 782 O O . PRO A 1 102 ? 34.264 -12.633 -19.280 1.00 88.94 102 PRO A O 1
ATOM 785 N N . CYS A 1 103 ? 32.443 -11.616 -18.446 1.00 92.56 103 CYS A N 1
ATOM 786 C CA . CYS A 1 103 ? 33.087 -10.919 -17.341 1.00 92.56 103 CYS A CA 1
ATOM 787 C C . CYS A 1 103 ? 32.081 -10.671 -16.217 1.00 92.56 103 CYS A C 1
ATOM 789 O O . CYS A 1 103 ? 30.867 -10.722 -16.432 1.00 92.56 103 CYS A O 1
ATOM 791 N N . HIS A 1 104 ? 32.593 -10.389 -15.024 1.00 91.75 104 HIS A N 1
ATOM 792 C CA . HIS A 1 104 ? 31.796 -10.292 -13.815 1.00 91.75 104 HIS A CA 1
ATOM 793 C C . HIS A 1 104 ? 31.941 -8.963 -13.092 1.00 91.75 104 HIS A C 1
ATOM 795 O O . HIS A 1 104 ? 32.963 -8.290 -13.178 1.00 91.75 104 HIS A O 1
ATOM 801 N N . CYS A 1 105 ? 30.918 -8.623 -12.320 1.00 90.19 105 CYS A N 1
ATOM 802 C CA . CYS A 1 105 ? 30.865 -7.377 -11.554 1.00 90.19 105 CYS A CA 1
ATOM 803 C C . CYS A 1 105 ? 30.566 -7.604 -10.069 1.00 90.19 105 CYS A C 1
ATOM 805 O O . CYS A 1 105 ? 30.113 -6.702 -9.368 1.00 90.19 105 CYS A O 1
ATOM 807 N N . ASN A 1 106 ? 30.811 -8.825 -9.589 1.00 87.50 106 ASN A N 1
ATOM 808 C CA . ASN A 1 106 ? 30.646 -9.214 -8.192 1.00 87.50 106 ASN A CA 1
ATOM 809 C C . ASN A 1 106 ? 31.879 -8.870 -7.341 1.00 87.50 106 ASN A C 1
ATOM 811 O O . ASN A 1 106 ? 32.978 -8.708 -7.863 1.00 87.50 106 ASN A O 1
ATOM 815 N N . ASP A 1 107 ? 31.709 -8.835 -6.017 1.00 86.38 107 ASP A N 1
ATOM 816 C CA . ASP A 1 107 ? 32.759 -8.419 -5.067 1.00 86.38 107 ASP A CA 1
ATOM 817 C C . ASP A 1 107 ? 34.031 -9.284 -5.127 1.00 86.38 107 ASP A C 1
ATOM 819 O O . ASP A 1 107 ? 35.107 -8.861 -4.710 1.00 86.38 107 ASP A O 1
ATOM 823 N N . ARG A 1 108 ? 33.921 -10.510 -5.655 1.00 87.62 108 ARG A N 1
ATOM 824 C CA . ARG A 1 108 ? 35.019 -11.479 -5.727 1.00 87.62 108 ARG A CA 1
ATOM 825 C C . ARG A 1 108 ? 35.666 -11.552 -7.101 1.00 87.62 108 ARG A C 1
ATOM 827 O O . ARG A 1 108 ? 36.625 -12.302 -7.262 1.00 87.62 108 ARG A O 1
ATOM 834 N N . CYS A 1 109 ? 35.202 -10.792 -8.093 1.00 90.25 109 CYS A N 1
ATOM 835 C CA . CYS A 1 109 ? 35.735 -10.911 -9.447 1.00 90.25 109 CYS A CA 1
ATOM 836 C C . CYS A 1 109 ? 37.235 -10.568 -9.507 1.00 90.25 109 CYS A C 1
ATOM 838 O O . CYS A 1 109 ? 37.969 -11.107 -10.336 1.00 90.25 109 CYS A O 1
ATOM 840 N N . LEU A 1 110 ? 37.711 -9.727 -8.576 1.00 87.00 110 LEU A N 1
ATOM 841 C CA . LEU A 1 110 ? 39.122 -9.375 -8.410 1.00 87.00 110 LEU A CA 1
ATOM 842 C C . LEU A 1 110 ? 39.969 -10.565 -7.948 1.00 87.00 110 LEU A C 1
ATOM 844 O O . LEU A 1 110 ? 41.100 -10.719 -8.400 1.00 87.00 110 LEU A O 1
ATOM 848 N N . GLU A 1 111 ? 39.420 -11.425 -7.084 1.00 88.00 111 GLU A N 1
ATOM 849 C CA . GLU A 1 111 ? 40.088 -12.653 -6.630 1.00 88.00 111 GLU A CA 1
ATOM 850 C C . GLU A 1 111 ? 40.275 -13.639 -7.788 1.00 88.00 111 GLU A C 1
ATOM 852 O O . GLU A 1 111 ? 41.285 -14.337 -7.862 1.00 88.00 111 GLU A O 1
ATOM 857 N N . PHE A 1 112 ? 39.296 -13.688 -8.695 1.00 90.75 112 PHE A N 1
ATOM 858 C CA . PHE A 1 112 ? 39.261 -14.621 -9.821 1.00 90.75 112 PHE A CA 1
ATOM 859 C C . PHE A 1 112 ? 39.815 -14.034 -11.126 1.00 90.75 112 PHE A C 1
ATOM 861 O O . PHE A 1 112 ? 39.925 -14.759 -12.113 1.00 90.75 112 PHE A O 1
ATOM 868 N N . GLY A 1 113 ? 40.169 -12.744 -11.146 1.00 90.44 113 GLY A N 1
ATOM 869 C CA . GLY A 1 113 ? 40.679 -12.055 -12.333 1.00 90.44 113 GLY A CA 1
ATOM 870 C C . GLY A 1 113 ? 39.694 -12.039 -13.505 1.00 90.44 113 GLY A C 1
ATOM 871 O O . GLY A 1 113 ? 40.122 -12.019 -14.655 1.00 90.44 113 GLY A O 1
ATOM 872 N N . ASN A 1 114 ? 38.390 -12.090 -13.226 1.00 93.31 114 ASN A N 1
ATOM 873 C CA . ASN A 1 114 ? 37.328 -12.178 -14.231 1.00 93.31 114 ASN A CA 1
ATOM 874 C C . ASN A 1 114 ? 36.403 -10.952 -14.228 1.00 93.31 114 ASN A C 1
ATOM 876 O O . ASN A 1 114 ? 35.276 -11.041 -14.711 1.00 93.31 114 ASN A O 1
ATOM 880 N N . CYS A 1 115 ? 36.856 -9.821 -13.679 1.00 92.94 115 CYS A N 1
ATOM 881 C CA . CYS A 1 115 ? 36.085 -8.583 -13.688 1.00 92.94 115 CYS A CA 1
ATOM 882 C C . CYS A 1 115 ? 35.903 -8.009 -15.101 1.00 92.94 115 CYS A C 1
ATOM 884 O O . CYS A 1 115 ? 36.776 -8.180 -15.954 1.00 92.94 115 CYS A O 1
ATOM 886 N N . CYS A 1 116 ? 34.810 -7.279 -15.338 1.00 93.25 116 CYS A N 1
ATOM 887 C CA . CYS A 1 116 ? 34.697 -6.443 -16.537 1.00 93.25 116 CYS A CA 1
ATOM 888 C C . CYS A 1 116 ? 35.720 -5.293 -16.509 1.00 93.25 116 CYS A C 1
ATOM 890 O O . CYS A 1 116 ? 36.195 -4.893 -15.445 1.00 93.25 116 CYS A O 1
ATOM 892 N N . GLU A 1 117 ? 36.078 -4.765 -17.682 1.00 92.56 117 GLU A N 1
ATOM 893 C CA . GLU A 1 117 ? 37.123 -3.734 -17.827 1.00 92.56 117 GLU A CA 1
ATOM 894 C C . GLU A 1 117 ? 36.797 -2.453 -17.043 1.00 92.56 117 GLU A C 1
ATOM 896 O O . GLU A 1 117 ? 37.671 -1.826 -16.448 1.00 92.56 117 GLU A O 1
ATOM 901 N N . ASP A 1 118 ? 35.515 -2.112 -16.983 1.00 89.75 118 ASP A N 1
ATOM 902 C CA . ASP A 1 118 ? 34.969 -0.950 -16.293 1.00 89.75 118 ASP A CA 1
ATOM 903 C C . ASP A 1 118 ? 34.651 -1.200 -14.807 1.00 89.75 118 ASP A C 1
ATOM 905 O O . ASP A 1 118 ? 34.129 -0.308 -14.133 1.00 89.75 118 ASP A O 1
ATOM 909 N N . PHE A 1 119 ? 34.997 -2.373 -14.261 1.00 89.50 119 PHE A N 1
ATOM 910 C CA . PHE A 1 119 ? 34.707 -2.735 -12.871 1.00 89.50 119 PHE A CA 1
ATOM 911 C C . PHE A 1 119 ? 35.286 -1.737 -11.868 1.00 89.50 119 PHE A C 1
ATOM 913 O O . PHE A 1 119 ? 34.590 -1.309 -10.955 1.00 89.50 119 PHE A O 1
ATOM 920 N N . TYR A 1 120 ? 36.542 -1.318 -12.036 1.00 84.69 120 TYR A N 1
ATOM 921 C CA . TYR A 1 120 ? 37.150 -0.350 -11.119 1.00 84.69 120 TYR A CA 1
ATOM 922 C C . TYR A 1 120 ? 36.512 1.035 -11.226 1.00 84.69 120 TYR A C 1
ATOM 924 O O . TYR A 1 120 ? 36.338 1.702 -10.214 1.00 84.69 120 TYR A O 1
ATOM 932 N N . SER A 1 121 ? 36.141 1.462 -12.434 1.00 83.44 121 SER A N 1
ATOM 933 C CA . SER A 1 121 ? 35.519 2.770 -12.653 1.00 83.44 121 SER A CA 1
ATOM 934 C C . SER A 1 121 ? 34.066 2.843 -12.189 1.00 83.44 121 SER A C 1
ATOM 936 O O . SER A 1 121 ? 33.621 3.925 -11.826 1.00 83.44 121 SER A O 1
ATOM 938 N N . LEU A 1 122 ? 33.335 1.723 -12.214 1.00 83.50 122 LEU A N 1
ATOM 939 C CA . LEU A 1 122 ? 31.906 1.680 -11.885 1.00 83.50 122 LEU A CA 1
ATOM 940 C C . LEU A 1 122 ? 31.614 1.084 -10.503 1.00 83.50 122 LEU A C 1
ATOM 942 O O . LEU A 1 122 ? 30.631 1.458 -9.876 1.00 83.50 122 LEU A O 1
ATOM 946 N N . CYS A 1 123 ? 32.453 0.165 -10.019 1.00 82.56 123 CYS A N 1
ATOM 947 C CA . CYS A 1 123 ? 32.245 -0.556 -8.760 1.00 82.56 123 CYS A CA 1
ATOM 948 C C . CYS A 1 123 ? 33.427 -0.429 -7.767 1.00 82.56 123 CYS A C 1
ATOM 950 O O . CYS A 1 123 ? 33.294 -0.844 -6.616 1.00 82.56 123 CYS A O 1
ATOM 952 N N . GLY A 1 124 ? 34.577 0.127 -8.178 1.00 67.81 124 GLY A N 1
ATOM 953 C CA . GLY A 1 124 ? 35.861 0.035 -7.461 1.00 67.81 124 GLY A CA 1
ATOM 954 C C . GLY A 1 124 ? 35.996 0.819 -6.151 1.00 67.81 124 GLY A C 1
ATOM 955 O O . GLY A 1 124 ? 36.927 0.544 -5.400 1.00 67.81 124 GLY A O 1
ATOM 956 N N . ASP A 1 125 ? 35.067 1.728 -5.843 1.00 59.66 125 ASP A N 1
ATOM 957 C CA . ASP A 1 125 ? 35.092 2.553 -4.620 1.00 59.66 125 ASP A CA 1
ATOM 958 C C . ASP A 1 125 ? 33.990 2.188 -3.601 1.00 59.66 125 ASP A C 1
ATOM 960 O O . ASP A 1 125 ? 33.775 2.893 -2.613 1.00 59.66 125 ASP A O 1
ATOM 964 N N . HIS A 1 126 ? 33.277 1.076 -3.798 1.00 54.31 126 HIS A N 1
ATOM 965 C CA . HIS A 1 126 ? 32.096 0.734 -3.001 1.00 54.31 126 HIS A CA 1
ATOM 966 C C . HIS A 1 126 ? 32.371 -0.137 -1.765 1.00 54.31 126 HIS A C 1
ATOM 968 O O . HIS A 1 126 ? 31.744 -1.188 -1.579 1.00 54.31 126 HIS A O 1
ATOM 974 N N . GLU A 1 127 ? 33.192 0.352 -0.829 1.00 49.12 127 GLU A N 1
ATOM 975 C CA . GLU A 1 127 ? 32.943 0.026 0.583 1.00 49.12 127 GLU A CA 1
ATOM 976 C C . GLU A 1 127 ? 31.690 0.787 1.050 1.00 49.12 127 GLU A C 1
ATOM 978 O O . GLU A 1 127 ? 31.747 1.887 1.592 1.00 49.12 127 GLU A O 1
ATOM 983 N N . GLY A 1 128 ? 30.521 0.192 0.808 1.00 50.72 128 GLY A N 1
ATOM 984 C CA . GLY A 1 128 ? 29.232 0.708 1.272 1.00 50.72 128 GLY A CA 1
ATOM 985 C C . GLY A 1 128 ? 28.334 1.254 0.161 1.00 50.72 128 GLY A C 1
ATOM 986 O O . GLY A 1 128 ? 28.791 1.625 -0.912 1.00 50.72 128 GLY A O 1
ATOM 987 N N . PHE A 1 129 ? 27.030 1.160 0.434 1.00 49.84 129 PHE A N 1
ATOM 988 C CA . PHE A 1 129 ? 25.849 1.566 -0.340 1.00 49.84 129 PHE A CA 1
ATOM 989 C C . PHE A 1 129 ? 26.035 2.667 -1.403 1.00 49.84 129 PHE A C 1
ATOM 991 O O . PHE A 1 129 ? 26.840 3.569 -1.216 1.00 49.84 129 PHE A O 1
ATOM 998 N N . SER A 1 130 ? 25.225 2.562 -2.469 1.00 50.31 130 SER A N 1
ATOM 999 C CA . SER A 1 130 ? 24.882 3.543 -3.517 1.00 50.31 130 SER A CA 1
ATOM 1000 C C . SER A 1 130 ? 25.578 4.905 -3.443 1.00 50.31 130 SER A C 1
ATOM 1002 O O . SER A 1 130 ? 25.526 5.587 -2.417 1.00 50.31 130 SER A O 1
ATOM 1004 N N . HIS A 1 131 ? 26.183 5.331 -4.557 1.00 46.41 131 HIS A N 1
ATOM 1005 C CA . HIS A 1 131 ? 26.870 6.615 -4.655 1.00 46.41 131 HIS A CA 1
ATOM 1006 C C . HIS A 1 131 ? 26.002 7.755 -4.100 1.00 46.41 131 HIS A C 1
ATOM 1008 O O . HIS A 1 131 ? 24.820 7.895 -4.396 1.00 46.41 131 HIS A O 1
ATOM 1014 N N . ARG A 1 132 ? 26.630 8.596 -3.275 1.00 51.22 132 ARG A N 1
ATOM 1015 C CA . ARG A 1 132 ? 26.031 9.734 -2.561 1.00 51.22 132 ARG A CA 1
ATOM 1016 C C . ARG A 1 132 ? 25.411 10.800 -3.488 1.00 51.22 132 ARG A C 1
ATOM 1018 O O . ARG A 1 132 ? 24.779 11.721 -2.980 1.00 51.22 132 ARG A O 1
ATOM 1025 N N . SER A 1 133 ? 25.621 10.702 -4.802 1.00 54.22 133 SER A N 1
ATOM 1026 C CA . SER A 1 133 ? 24.999 11.545 -5.831 1.00 54.22 133 SER A CA 1
ATOM 1027 C C . SER A 1 133 ? 23.603 11.079 -6.254 1.00 54.22 133 SER A C 1
ATOM 1029 O O . SER A 1 133 ? 22.815 11.931 -6.643 1.00 54.22 133 SER A O 1
ATOM 1031 N N . ASP A 1 134 ? 23.290 9.786 -6.097 1.00 59.19 134 ASP A N 1
ATOM 1032 C CA . ASP A 1 134 ? 22.035 9.152 -6.553 1.00 59.19 134 ASP A CA 1
ATOM 1033 C C . ASP A 1 134 ? 21.233 8.583 -5.365 1.00 59.19 134 ASP A C 1
ATOM 1035 O O . ASP A 1 134 ? 20.288 7.806 -5.499 1.00 59.19 134 ASP A O 1
ATOM 1039 N N . ALA A 1 135 ? 21.649 8.933 -4.147 1.00 71.94 135 ALA A N 1
ATOM 1040 C CA . ALA A 1 135 ? 20.991 8.510 -2.929 1.00 71.94 135 ALA A CA 1
ATOM 1041 C C . ALA A 1 135 ? 19.779 9.408 -2.663 1.00 71.94 135 ALA A C 1
ATOM 1043 O O . ALA A 1 135 ? 19.940 10.572 -2.294 1.00 71.94 135 ALA A O 1
ATOM 1044 N N . VAL A 1 136 ? 18.582 8.829 -2.784 1.00 83.25 136 VAL A N 1
ATOM 1045 C CA . VAL A 1 136 ? 17.313 9.432 -2.359 1.00 83.25 136 VAL A CA 1
ATOM 1046 C C . VAL A 1 136 ? 17.479 10.110 -0.995 1.00 83.25 136 VAL A C 1
ATOM 1048 O O . VAL A 1 136 ? 17.747 9.456 0.021 1.00 83.25 136 VAL A O 1
ATOM 1051 N N . THR A 1 137 ? 17.337 11.434 -0.968 1.00 89.25 137 THR A N 1
ATOM 1052 C CA . THR A 1 137 ? 17.546 12.227 0.245 1.00 89.25 137 THR A CA 1
ATOM 1053 C C . THR A 1 137 ? 16.311 12.204 1.144 1.00 89.25 137 THR A C 1
ATOM 1055 O O . THR A 1 137 ? 15.214 11.802 0.748 1.00 89.25 137 THR A O 1
ATOM 1058 N N . LYS A 1 138 ? 16.456 12.655 2.396 1.00 90.75 138 LYS A N 1
ATOM 1059 C CA . LYS A 1 138 ? 15.297 12.803 3.294 1.00 90.75 138 LYS A CA 1
ATOM 1060 C C . LYS A 1 138 ? 14.324 13.849 2.764 1.00 90.75 138 LYS A C 1
ATOM 1062 O O . LYS A 1 138 ? 13.119 13.704 2.942 1.00 90.75 138 LYS A O 1
ATOM 1067 N N . GLU A 1 139 ? 14.858 14.878 2.124 1.00 93.44 139 GLU A N 1
ATOM 1068 C CA . GLU A 1 139 ? 14.115 15.950 1.485 1.00 93.44 139 GLU A CA 1
ATOM 1069 C C . GLU A 1 139 ? 13.312 15.410 0.294 1.00 93.44 139 GLU A C 1
ATOM 1071 O O . GLU A 1 139 ? 12.132 15.741 0.163 1.00 93.44 139 GLU A O 1
ATOM 1076 N N . ASP A 1 140 ? 13.893 14.505 -0.500 1.00 92.69 140 ASP A N 1
ATOM 1077 C CA . ASP A 1 140 ? 13.187 13.813 -1.585 1.00 92.69 140 ASP A CA 1
ATOM 1078 C C . ASP A 1 140 ? 12.060 12.937 -1.040 1.00 92.69 140 ASP A C 1
ATOM 1080 O O . ASP A 1 140 ? 10.925 13.041 -1.505 1.00 92.69 140 ASP A O 1
ATOM 1084 N N . LEU A 1 141 ? 12.333 12.135 -0.001 1.00 95.00 141 LEU A N 1
ATOM 1085 C CA . LEU A 1 141 ? 11.316 11.313 0.665 1.00 95.00 141 LEU A CA 1
ATOM 1086 C C . LEU A 1 141 ? 10.178 12.163 1.242 1.00 95.00 141 LEU A C 1
ATOM 1088 O O . LEU A 1 141 ? 9.003 11.814 1.113 1.00 95.00 141 LEU A O 1
ATOM 1092 N N . GLN A 1 142 ? 10.504 13.293 1.869 1.00 97.06 142 GLN A N 1
ATOM 1093 C CA . GLN A 1 142 ? 9.502 14.225 2.375 1.00 97.06 142 GLN A CA 1
ATOM 1094 C C . GLN A 1 142 ? 8.666 14.806 1.226 1.00 97.06 142 GLN A C 1
ATOM 1096 O O . GLN A 1 142 ? 7.440 14.816 1.298 1.00 97.06 142 GLN A O 1
ATOM 1101 N N . SER A 1 143 ? 9.309 15.240 0.144 1.00 96.69 143 SER A N 1
ATOM 1102 C CA . SER A 1 143 ? 8.634 15.805 -1.026 1.00 96.69 143 SER A CA 1
ATOM 1103 C C . SER A 1 143 ? 7.682 14.805 -1.696 1.00 96.69 143 SER A C 1
ATOM 1105 O O . SER A 1 143 ? 6.508 15.121 -1.936 1.00 96.69 143 SER A O 1
ATOM 1107 N N . ILE A 1 144 ? 8.150 13.579 -1.959 1.00 97.00 144 ILE A N 1
ATOM 1108 C CA . ILE A 1 144 ? 7.325 12.550 -2.600 1.00 97.00 144 ILE A CA 1
ATOM 1109 C C . ILE A 1 144 ? 6.199 12.083 -1.675 1.00 97.00 144 ILE A C 1
ATOM 1111 O O . ILE A 1 144 ? 5.070 11.950 -2.138 1.00 97.00 144 ILE A O 1
ATOM 1115 N N . SER A 1 145 ? 6.453 11.918 -0.369 1.00 97.50 145 SER A N 1
ATOM 1116 C CA . SER A 1 145 ? 5.425 11.511 0.605 1.00 97.50 145 SER A CA 1
ATOM 1117 C C . SER A 1 145 ? 4.283 12.529 0.724 1.00 97.50 145 SER A C 1
ATOM 1119 O O . SER A 1 145 ? 3.112 12.146 0.687 1.00 97.50 145 SER A O 1
ATOM 1121 N N . GLU A 1 146 ? 4.593 13.826 0.775 1.00 98.12 146 GLU A N 1
ATOM 1122 C CA . GLU A 1 146 ? 3.587 14.899 0.761 1.00 98.12 146 GLU A CA 1
ATOM 1123 C C . GLU A 1 146 ? 2.815 14.940 -0.566 1.00 98.12 146 GLU A C 1
ATOM 1125 O O . GLU A 1 146 ? 1.605 15.190 -0.603 1.00 98.12 146 GLU A O 1
ATOM 1130 N N . THR A 1 147 ? 3.503 14.665 -1.676 1.00 98.06 147 THR A N 1
ATOM 1131 C CA . THR A 1 147 ? 2.880 14.607 -3.001 1.00 98.06 147 THR A CA 1
ATOM 1132 C C . THR A 1 147 ? 1.880 13.460 -3.085 1.00 98.06 147 THR A C 1
ATOM 1134 O O . THR A 1 147 ? 0.710 13.717 -3.383 1.00 98.06 147 THR A O 1
ATOM 1137 N N . ILE A 1 148 ? 2.284 12.232 -2.744 1.00 97.94 148 ILE A N 1
ATOM 1138 C CA . ILE A 1 148 ? 1.390 11.067 -2.769 1.00 97.94 148 ILE A CA 1
ATOM 1139 C C . ILE A 1 148 ? 0.233 11.217 -1.773 1.00 97.94 148 ILE A C 1
ATOM 1141 O O . ILE A 1 148 ? -0.902 10.884 -2.107 1.00 97.94 148 ILE A O 1
ATOM 1145 N N . TYR A 1 149 ? 0.467 11.815 -0.599 1.00 97.25 149 TYR A N 1
ATOM 1146 C CA . TYR A 1 149 ? -0.585 12.102 0.380 1.00 97.25 149 TYR A CA 1
ATOM 1147 C C . TYR A 1 149 ? -1.647 13.072 -0.167 1.00 97.25 149 TYR A C 1
ATOM 1149 O O . TYR A 1 149 ? -2.858 12.895 0.039 1.00 97.25 149 TYR A O 1
ATOM 1157 N N . ARG A 1 150 ? -1.207 14.104 -0.898 1.00 97.38 150 ARG A N 1
ATOM 1158 C CA . ARG A 1 150 ? -2.097 15.085 -1.526 1.00 97.38 150 ARG A CA 1
ATOM 1159 C C . ARG A 1 150 ? -2.922 14.465 -2.651 1.00 97.38 150 ARG A C 1
ATOM 1161 O O . ARG A 1 150 ? -4.117 14.749 -2.723 1.00 97.38 150 ARG A O 1
ATOM 1168 N N . VAL A 1 151 ? -2.310 13.639 -3.504 1.00 98.06 151 VAL A N 1
ATOM 1169 C CA . VAL A 1 151 ? -2.994 13.028 -4.661 1.00 98.06 151 VAL A CA 1
ATOM 1170 C C . VAL A 1 151 ? -3.800 11.774 -4.316 1.00 98.06 151 VAL A C 1
ATOM 1172 O O . VAL A 1 151 ? -4.540 11.275 -5.167 1.00 98.06 151 VAL A O 1
ATOM 1175 N N . ASP A 1 152 ? -3.711 11.274 -3.081 1.00 97.81 152 ASP A N 1
ATOM 1176 C CA . ASP A 1 152 ? -4.572 10.194 -2.613 1.00 97.81 152 ASP A CA 1
ATOM 1177 C C . ASP A 1 152 ? -6.028 10.669 -2.516 1.00 97.81 152 ASP A C 1
ATOM 1179 O O . ASP A 1 152 ? -6.432 11.359 -1.579 1.00 97.81 152 ASP A O 1
ATOM 1183 N N . THR A 1 153 ? -6.814 10.312 -3.526 1.00 95.50 153 THR A N 1
ATOM 1184 C CA . THR A 1 153 ? -8.261 10.557 -3.613 1.00 95.50 153 THR A CA 1
ATOM 1185 C C . THR A 1 153 ? -9.081 9.395 -3.055 1.00 95.50 153 THR A C 1
ATOM 1187 O O . THR A 1 153 ? -10.289 9.523 -2.844 1.00 95.50 153 THR A O 1
ATOM 1190 N N . ASN A 1 154 ? -8.441 8.254 -2.795 1.00 95.81 154 ASN A N 1
ATOM 1191 C CA . ASN A 1 154 ? -9.102 7.081 -2.250 1.00 95.81 154 ASN A CA 1
ATOM 1192 C C . ASN A 1 154 ? -9.141 7.104 -0.719 1.00 95.81 154 ASN A C 1
ATOM 1194 O O . ASN A 1 154 ? -10.048 6.473 -0.172 1.00 95.81 154 ASN A O 1
ATOM 1198 N N . LYS A 1 155 ? -8.254 7.863 -0.055 1.00 95.12 155 LYS A N 1
ATOM 1199 C CA . LYS A 1 155 ? -8.202 8.007 1.408 1.00 95.12 155 LYS A CA 1
ATOM 1200 C C . LYS A 1 155 ? -9.566 8.247 2.055 1.00 95.12 155 LYS A C 1
ATOM 1202 O O . LYS A 1 155 ? -10.416 8.964 1.527 1.00 95.12 155 LYS A O 1
ATOM 1207 N N . ALA A 1 156 ? -9.736 7.659 3.233 1.00 96.06 156 ALA A N 1
ATOM 1208 C CA . ALA A 1 156 ? -10.853 7.957 4.115 1.00 96.06 156 ALA A CA 1
ATOM 1209 C C . ALA A 1 156 ? -10.729 9.389 4.653 1.00 96.06 156 ALA A C 1
ATOM 1211 O O . ALA A 1 156 ? -9.647 9.818 5.067 1.00 96.06 156 ALA A O 1
ATOM 1212 N N . HIS A 1 157 ? -11.837 10.120 4.670 1.00 94.81 157 HIS A N 1
ATOM 1213 C CA . HIS A 1 157 ? -11.921 11.423 5.311 1.00 94.81 157 HIS A CA 1
ATOM 1214 C C . HIS A 1 157 ? -12.174 11.282 6.815 1.00 94.81 157 HIS A C 1
ATOM 1216 O O . HIS A 1 157 ? -12.465 10.203 7.334 1.00 94.81 157 HIS A O 1
ATOM 1222 N N . LYS A 1 158 ? -12.061 12.395 7.544 1.00 93.94 158 LYS A N 1
ATOM 1223 C CA . LYS A 1 158 ? -12.237 12.416 9.002 1.00 93.94 158 LYS A CA 1
ATOM 1224 C C . LYS A 1 158 ? -13.646 11.974 9.418 1.00 93.94 158 LYS A C 1
ATOM 1226 O O . LYS A 1 158 ? -13.824 11.420 10.493 1.00 93.94 158 LYS A O 1
ATOM 1231 N N . GLU A 1 159 ? -14.633 12.240 8.576 1.00 95.94 159 GLU A N 1
ATOM 1232 C CA . GLU A 1 159 ? -16.032 11.851 8.730 1.00 95.94 159 GLU A CA 1
ATOM 1233 C C . GLU A 1 159 ? -16.308 10.384 8.375 1.00 95.94 159 GLU A C 1
ATOM 1235 O O . GLU A 1 159 ? -17.311 9.831 8.823 1.00 95.94 159 GLU A O 1
ATOM 1240 N N . ASP A 1 160 ? -15.422 9.735 7.616 1.00 97.62 160 ASP A N 1
ATOM 1241 C CA . ASP A 1 160 ? -15.597 8.338 7.219 1.00 97.62 160 ASP A CA 1
ATOM 1242 C C . ASP A 1 160 ? -15.214 7.357 8.333 1.00 97.62 160 ASP A C 1
ATOM 1244 O O . ASP A 1 160 ? -15.560 6.181 8.254 1.00 97.62 160 ASP A O 1
ATOM 1248 N N . ILE A 1 161 ? -14.482 7.808 9.356 1.00 97.69 161 ILE A N 1
ATOM 1249 C CA . ILE A 1 161 ? -13.965 6.959 10.431 1.00 97.69 161 ILE A CA 1
ATOM 1250 C C . ILE A 1 161 ? -14.168 7.654 11.776 1.00 97.69 161 ILE A C 1
ATOM 1252 O O . ILE A 1 161 ? -13.665 8.754 12.001 1.00 97.69 161 ILE A O 1
ATOM 1256 N N . ILE A 1 162 ? -14.829 6.974 12.715 1.00 97.12 162 ILE A N 1
ATOM 1257 C CA . ILE A 1 162 ? -14.903 7.410 14.114 1.00 97.12 162 ILE A CA 1
ATOM 1258 C C . ILE A 1 162 ? -14.112 6.425 14.969 1.00 97.12 162 ILE A C 1
ATOM 1260 O O . ILE A 1 162 ? -14.374 5.219 14.973 1.00 97.12 162 ILE A O 1
ATOM 1264 N N . LEU A 1 163 ? -13.131 6.966 15.689 1.00 96.56 163 LEU A N 1
ATOM 1265 C CA . LEU A 1 163 ? -12.253 6.207 16.570 1.00 96.56 163 LEU A CA 1
ATOM 1266 C C . LEU A 1 163 ? -12.646 6.404 18.035 1.00 96.56 163 LEU A C 1
ATOM 1268 O O . LEU A 1 163 ? -12.922 7.519 18.479 1.00 96.56 163 LEU A O 1
ATOM 1272 N N . ASN A 1 164 ? -12.589 5.321 18.798 1.00 96.38 164 ASN A N 1
ATOM 1273 C CA . ASN A 1 164 ? -12.646 5.291 20.248 1.00 96.38 164 ASN A CA 1
ATOM 1274 C C . ASN A 1 164 ? -11.252 4.966 20.795 1.00 96.38 164 ASN A C 1
ATOM 1276 O O . ASN A 1 164 ? -10.898 3.808 21.010 1.00 96.38 164 ASN A O 1
ATOM 1280 N N . SER A 1 165 ? -10.444 6.007 21.010 1.00 94.19 165 SER A N 1
ATOM 1281 C CA . SER A 1 165 ? -9.068 5.863 21.509 1.00 94.19 165 SER A CA 1
ATOM 1282 C C . SER A 1 165 ? -8.979 5.363 22.956 1.00 94.19 165 SER A C 1
ATOM 1284 O O . SER A 1 165 ? -7.895 4.979 23.388 1.00 94.19 165 SER A O 1
ATOM 1286 N N . GLN A 1 166 ? -10.095 5.370 23.700 1.00 94.75 166 GLN A N 1
ATOM 1287 C CA . GLN A 1 166 ? -10.187 4.906 25.087 1.00 94.75 166 GLN A CA 1
ATOM 1288 C C . GLN A 1 166 ? -9.105 5.527 25.992 1.00 94.75 166 GLN A C 1
ATOM 1290 O O . GLN A 1 166 ? -8.957 6.750 26.025 1.00 94.75 166 GLN A O 1
ATOM 1295 N N . ASN A 1 167 ? -8.375 4.713 26.761 1.00 92.38 167 ASN A N 1
ATOM 1296 C CA . ASN A 1 167 ? -7.433 5.180 27.770 1.00 92.38 167 ASN A CA 1
ATOM 1297 C C . ASN A 1 167 ? -5.995 5.206 27.247 1.00 92.38 167 ASN A C 1
ATOM 1299 O O . ASN A 1 167 ? -5.496 4.252 26.653 1.00 92.38 167 ASN A O 1
ATOM 1303 N N . ARG A 1 168 ? -5.267 6.277 27.569 1.00 92.00 168 ARG A N 1
ATOM 1304 C CA . ARG A 1 168 ? -3.814 6.313 27.383 1.00 92.00 168 ARG A CA 1
ATOM 1305 C C . ARG A 1 168 ? -3.140 5.479 28.473 1.00 92.00 168 ARG A C 1
ATOM 1307 O O . ARG A 1 168 ? -3.150 5.874 29.635 1.00 92.00 168 ARG A O 1
ATOM 1314 N N . VAL A 1 169 ? -2.511 4.371 28.089 1.00 90.50 169 VAL A N 1
ATOM 1315 C CA . VAL A 1 169 ? -1.749 3.509 29.008 1.00 90.50 169 VAL A CA 1
ATOM 1316 C C . VAL A 1 169 ? -0.412 4.168 29.361 1.00 90.50 169 VAL A C 1
ATOM 1318 O O . VAL A 1 169 ? 0.348 4.556 28.469 1.00 90.50 169 VAL A O 1
ATOM 1321 N N . SER A 1 170 ? -0.115 4.325 30.655 1.00 90.69 170 SER A N 1
ATOM 1322 C CA . SER A 1 170 ? 1.177 4.857 31.109 1.00 90.69 170 SER A CA 1
ATOM 1323 C C . SER A 1 170 ? 2.281 3.784 31.067 1.00 90.69 170 SER A C 1
ATOM 1325 O O . SER A 1 170 ? 1.978 2.597 31.198 1.00 90.69 170 SER A O 1
ATOM 1327 N N . PRO A 1 171 ? 3.575 4.151 30.945 1.00 92.00 171 PRO A N 1
ATOM 1328 C CA . PRO A 1 171 ? 4.671 3.174 30.928 1.00 92.00 171 PRO A CA 1
ATOM 1329 C C . PRO A 1 171 ? 4.718 2.249 32.153 1.00 92.00 171 PRO A C 1
ATOM 1331 O O . PRO A 1 171 ? 5.159 1.113 32.041 1.00 92.00 171 PRO A O 1
ATOM 1334 N N . SER A 1 172 ? 4.243 2.706 33.317 1.00 90.62 172 SER A N 1
ATOM 1335 C CA . SER A 1 172 ? 4.147 1.890 34.536 1.00 90.62 172 SER A CA 1
ATOM 1336 C C . SER A 1 172 ? 3.059 0.814 34.477 1.00 90.62 172 SER A C 1
ATOM 1338 O O . SER A 1 172 ? 3.062 -0.108 35.287 1.00 90.62 172 SER A O 1
ATOM 1340 N N . GLU A 1 173 ? 2.116 0.929 33.544 1.00 87.44 173 GLU A N 1
ATOM 1341 C CA . GLU A 1 173 ? 0.951 0.053 33.430 1.00 87.44 173 GLU A CA 1
ATOM 1342 C C . GLU A 1 173 ? 1.059 -0.945 32.272 1.00 87.44 173 GLU A C 1
ATOM 1344 O O . GLU A 1 173 ? 0.245 -1.853 32.200 1.00 87.44 173 GLU A O 1
ATOM 1349 N N . THR A 1 174 ? 2.056 -0.849 31.390 1.00 85.62 174 THR A N 1
ATOM 1350 C CA . THR A 1 174 ? 2.165 -1.730 30.208 1.00 85.62 174 THR A CA 1
ATOM 1351 C C . THR A 1 174 ? 2.447 -3.197 30.551 1.00 85.62 174 THR A C 1
ATOM 1353 O O . THR A 1 174 ? 2.130 -4.083 29.764 1.00 85.62 174 THR A O 1
ATOM 1356 N N . GLY A 1 175 ? 3.024 -3.473 31.725 1.00 87.94 175 GLY A N 1
ATOM 1357 C CA . GLY A 1 175 ? 3.385 -4.826 32.168 1.00 87.94 175 GLY A CA 1
ATOM 1358 C C . GLY A 1 175 ? 2.360 -5.515 33.073 1.00 87.94 175 GLY A C 1
ATOM 1359 O O . GLY A 1 175 ? 2.585 -6.650 33.483 1.00 87.94 175 GLY A O 1
ATOM 1360 N N . ASN A 1 176 ? 1.253 -4.852 33.422 1.00 91.12 176 ASN A N 1
ATOM 1361 C CA . ASN A 1 176 ? 0.305 -5.373 34.417 1.00 91.12 176 ASN A CA 1
ATOM 1362 C C . ASN A 1 176 ? -0.666 -6.438 33.869 1.00 91.12 176 ASN A C 1
ATOM 1364 O O . ASN A 1 176 ? -1.435 -6.987 34.652 1.00 91.12 176 ASN A O 1
ATOM 1368 N N . GLN A 1 177 ? -0.620 -6.741 32.563 1.00 89.44 177 GLN A N 1
ATOM 1369 C CA . GLN A 1 177 ? -1.514 -7.688 31.874 1.00 89.44 177 GLN A CA 1
ATOM 1370 C C . GLN A 1 177 ? -3.010 -7.348 32.022 1.00 89.44 177 GLN A C 1
ATOM 1372 O O . GLN A 1 177 ? -3.865 -8.225 31.920 1.00 89.44 177 GLN A O 1
ATOM 1377 N N . VAL A 1 178 ? -3.337 -6.077 32.264 1.00 91.38 178 VAL A N 1
ATOM 1378 C CA . VAL A 1 178 ? -4.716 -5.591 32.355 1.00 91.38 178 VAL A CA 1
ATOM 1379 C C . VAL A 1 178 ? -5.053 -4.820 31.090 1.00 91.38 178 VAL A C 1
ATOM 1381 O O . VAL A 1 178 ? -4.399 -3.826 30.773 1.00 91.38 178 VAL A O 1
ATOM 1384 N N . ASP A 1 179 ? -6.113 -5.240 30.404 1.00 90.62 179 ASP A N 1
ATOM 1385 C CA . ASP A 1 179 ? -6.658 -4.476 29.289 1.00 90.62 179 ASP A CA 1
ATOM 1386 C C . ASP A 1 179 ? -7.315 -3.182 29.798 1.00 90.62 179 ASP A C 1
ATOM 1388 O O . ASP A 1 179 ? -8.199 -3.192 30.659 1.00 90.62 179 ASP A O 1
ATOM 1392 N N . ARG A 1 180 ? -6.836 -2.047 29.287 1.00 91.06 180 ARG A N 1
ATOM 1393 C CA . ARG A 1 180 ? -7.330 -0.701 29.614 1.00 91.06 180 ARG A CA 1
ATOM 1394 C C . ARG A 1 180 ? -8.185 -0.105 28.499 1.00 91.06 180 ARG A C 1
ATOM 1396 O O . ARG A 1 180 ? -8.698 1.001 28.684 1.00 91.06 180 ARG A O 1
ATOM 1403 N N . CYS A 1 181 ? -8.339 -0.822 27.389 1.00 93.00 181 CYS A N 1
ATOM 1404 C CA . CYS A 1 181 ? -9.065 -0.407 26.201 1.00 93.00 181 CYS A CA 1
ATOM 1405 C C . CYS A 1 181 ? -9.957 -1.557 25.674 1.00 93.00 181 CYS A C 1
ATOM 1407 O O . CYS A 1 181 ? -9.792 -1.963 24.523 1.00 93.00 181 CYS A O 1
ATOM 1409 N N . PRO A 1 182 ? -10.898 -2.073 26.494 1.00 94.12 182 PRO A N 1
ATOM 1410 C CA . PRO A 1 182 ? -11.670 -3.278 26.175 1.00 94.12 182 PRO A CA 1
ATOM 1411 C C . PRO A 1 182 ? -12.684 -3.103 25.035 1.00 94.12 182 PRO A C 1
ATOM 1413 O O . PRO A 1 182 ? -13.162 -4.091 24.481 1.00 94.12 182 PRO A O 1
ATOM 1416 N N . GLU A 1 183 ? -13.044 -1.868 24.691 1.00 96.88 183 GLU A N 1
ATOM 1417 C CA . GLU A 1 183 ? -13.990 -1.588 23.614 1.00 96.88 183 GLU A CA 1
ATOM 1418 C C . GLU A 1 183 ? -13.293 -1.588 22.239 1.00 96.88 183 GLU A C 1
ATOM 1420 O O . GLU A 1 183 ? -12.080 -1.386 22.139 1.00 96.88 183 GLU A O 1
ATOM 1425 N N . PRO A 1 184 ? 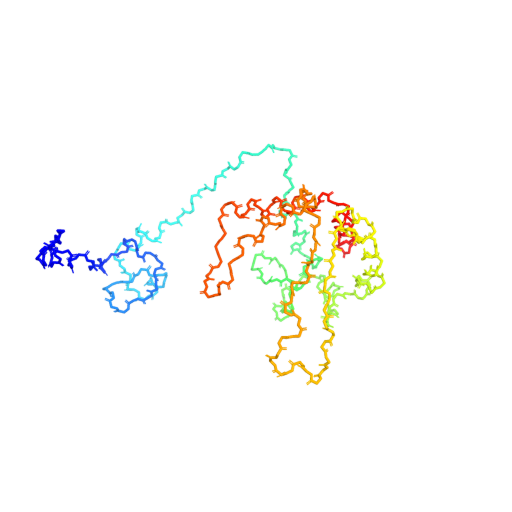-14.031 -1.764 21.133 1.00 96.75 184 PRO A N 1
ATOM 1426 C CA . PRO A 1 184 ? -13.460 -1.648 19.795 1.00 96.75 184 PRO A CA 1
ATOM 1427 C C . PRO A 1 184 ? -12.887 -0.251 19.510 1.00 96.75 184 PRO A C 1
ATOM 1429 O O . PRO A 1 184 ? -13.479 0.768 19.876 1.00 96.75 184 PRO A O 1
ATOM 1432 N N . LEU A 1 185 ? -11.758 -0.201 18.790 1.00 96.69 185 LEU A N 1
ATOM 1433 C CA . LEU A 1 185 ? -11.139 1.056 18.347 1.00 96.69 185 LEU A CA 1
ATOM 1434 C C . LEU A 1 185 ? -12.005 1.792 17.317 1.00 96.69 185 LEU A C 1
ATOM 1436 O O . LEU A 1 185 ? -12.109 3.010 17.370 1.00 96.69 185 LEU A O 1
ATOM 1440 N N . PHE A 1 186 ? -12.614 1.075 16.376 1.00 97.12 186 PHE A N 1
ATOM 1441 C CA . PHE A 1 186 ? -13.501 1.661 15.374 1.00 97.12 186 PHE A CA 1
ATOM 1442 C C . PHE A 1 186 ? -14.938 1.592 15.876 1.00 97.12 186 PHE A C 1
ATOM 1444 O O . PHE A 1 186 ? -15.489 0.503 16.020 1.00 97.12 186 PHE A O 1
ATOM 1451 N N . THR A 1 187 ? -15.552 2.745 16.131 1.00 96.69 187 THR A N 1
ATOM 1452 C CA . THR A 1 187 ? -16.984 2.819 16.466 1.00 96.69 187 THR A CA 1
ATOM 1453 C C . THR A 1 187 ? -17.847 3.046 15.235 1.00 96.69 187 THR A C 1
ATOM 1455 O O . THR A 1 187 ? -19.032 2.726 15.252 1.00 96.69 187 THR A O 1
ATOM 1458 N N . TYR A 1 188 ? -17.256 3.574 14.163 1.00 97.50 188 TYR A N 1
ATOM 1459 C CA . TYR A 1 188 ? -17.894 3.718 12.864 1.00 97.50 188 TYR A CA 1
ATOM 1460 C C . TYR A 1 188 ? -16.847 3.720 11.751 1.00 97.50 188 TYR A C 1
ATOM 1462 O O . TYR A 1 188 ? -15.792 4.346 11.884 1.00 97.50 188 TYR A O 1
ATOM 1470 N N . VAL A 1 189 ? -17.179 3.057 10.645 1.00 97.31 189 VAL A N 1
ATOM 1471 C CA . VAL A 1 189 ? -16.471 3.147 9.368 1.00 97.31 189 VAL A CA 1
ATOM 1472 C C . VAL A 1 189 ? -17.523 3.280 8.273 1.00 97.31 189 VAL A C 1
ATOM 1474 O O . VAL A 1 189 ? -18.482 2.512 8.237 1.00 97.31 189 VAL A O 1
ATOM 1477 N N . ASN A 1 190 ? -17.356 4.248 7.378 1.00 97.62 190 ASN A N 1
ATOM 1478 C CA . ASN A 1 190 ? -18.208 4.400 6.212 1.00 97.62 190 ASN A CA 1
ATOM 1479 C C . ASN A 1 190 ? -17.939 3.262 5.216 1.00 97.62 190 ASN A C 1
ATOM 1481 O O . ASN A 1 190 ? -16.977 3.302 4.449 1.00 97.62 190 ASN A O 1
ATOM 1485 N N . GLU A 1 191 ? -18.815 2.261 5.198 1.00 96.50 191 GLU A N 1
ATOM 1486 C CA . GLU A 1 191 ? -18.668 1.081 4.337 1.00 96.50 191 GLU A CA 1
ATOM 1487 C C . GLU A 1 191 ? -18.774 1.396 2.836 1.00 96.50 191 GLU A C 1
ATOM 1489 O O . GLU A 1 191 ? -18.353 0.591 2.010 1.00 96.50 191 GLU A O 1
ATOM 1494 N N . GLN A 1 192 ? -19.241 2.592 2.450 1.00 96.31 192 GLN A N 1
ATOM 1495 C CA . GLN A 1 192 ? -19.178 3.042 1.052 1.00 96.31 192 GLN A CA 1
ATOM 1496 C C . GLN A 1 192 ? -17.731 3.176 0.551 1.00 96.31 192 GLN A C 1
ATOM 1498 O O . GLN A 1 192 ? -17.481 3.141 -0.650 1.00 96.31 192 GLN A O 1
ATOM 1503 N N . LEU A 1 193 ? -16.745 3.288 1.448 1.00 96.19 193 LEU A N 1
ATOM 1504 C CA . LEU A 1 193 ? -15.337 3.205 1.064 1.00 96.19 193 LEU A CA 1
ATOM 1505 C C . LEU A 1 193 ? -14.981 1.828 0.496 1.00 96.19 193 LEU A C 1
ATOM 1507 O O . LEU A 1 193 ? -14.143 1.745 -0.396 1.00 96.19 193 LEU A O 1
ATOM 1511 N N . PHE A 1 194 ? -15.634 0.759 0.960 1.00 96.06 194 PHE A N 1
ATOM 1512 C CA . PHE A 1 194 ? -15.324 -0.615 0.557 1.00 96.06 194 PHE A CA 1
ATOM 1513 C C . PHE A 1 194 ? -15.759 -0.924 -0.873 1.00 96.06 194 PHE A C 1
ATOM 1515 O O . PHE A 1 194 ? -15.265 -1.877 -1.465 1.00 96.06 194 PHE A O 1
ATOM 1522 N N . THR A 1 195 ? -16.629 -0.099 -1.458 1.00 96.12 195 THR A N 1
ATOM 1523 C CA . THR A 1 195 ? -17.003 -0.216 -2.871 1.00 96.12 195 THR A CA 1
ATOM 1524 C C . THR A 1 195 ? -15.987 0.446 -3.801 1.00 96.12 195 THR A C 1
ATOM 1526 O O . THR A 1 195 ? -16.077 0.271 -5.016 1.00 96.12 195 THR A O 1
ATOM 1529 N N . LYS A 1 196 ? -15.027 1.228 -3.277 1.00 96.81 196 LYS A N 1
ATOM 1530 C CA . LYS A 1 196 ? -13.941 1.778 -4.098 1.00 96.81 196 LYS A CA 1
ATOM 1531 C C . LYS A 1 196 ? -13.083 0.617 -4.628 1.00 96.81 196 LYS A C 1
ATOM 1533 O O . LYS A 1 196 ? -12.742 -0.264 -3.837 1.00 96.81 196 LYS A O 1
ATOM 1538 N N . PRO A 1 197 ? -12.666 0.624 -5.910 1.00 97.44 197 PRO A N 1
ATOM 1539 C CA . PRO A 1 197 ? -11.957 -0.510 -6.513 1.00 97.44 197 PRO A CA 1
ATOM 1540 C C . PRO A 1 197 ? -10.718 -0.966 -5.734 1.00 97.44 197 PRO A C 1
ATOM 1542 O O . PRO A 1 197 ? -10.521 -2.160 -5.532 1.00 97.44 197 PRO A O 1
ATOM 1545 N N . THR A 1 198 ? -9.919 -0.023 -5.226 1.00 97.50 198 THR A N 1
ATOM 1546 C CA . THR A 1 198 ? -8.705 -0.336 -4.459 1.00 97.50 198 THR A CA 1
ATOM 1547 C C . THR A 1 198 ? -9.005 -0.938 -3.088 1.00 97.50 198 THR A C 1
ATOM 1549 O O . THR A 1 198 ? -8.302 -1.852 -2.669 1.00 97.50 198 THR A O 1
ATOM 1552 N N . TYR A 1 199 ? -10.053 -0.472 -2.401 1.00 97.19 199 TYR A N 1
ATOM 1553 C CA . TYR A 1 199 ? -10.482 -1.038 -1.119 1.00 97.19 199 TYR A CA 1
ATOM 1554 C C . TYR A 1 199 ? -11.064 -2.436 -1.311 1.00 97.19 199 TYR A C 1
ATOM 1556 O O . TYR A 1 199 ? -10.673 -3.351 -0.596 1.00 97.19 199 TYR A O 1
ATOM 1564 N N . ALA A 1 200 ? -11.953 -2.612 -2.292 1.00 97.06 200 ALA A N 1
ATOM 1565 C CA . ALA A 1 200 ? -12.557 -3.903 -2.604 1.00 97.06 200 ALA A CA 1
ATOM 1566 C C . ALA A 1 200 ? -11.489 -4.954 -2.940 1.00 97.06 200 ALA A C 1
ATOM 1568 O O . ALA A 1 200 ? -11.479 -6.035 -2.354 1.00 97.06 200 ALA A O 1
ATOM 1569 N N . ALA A 1 201 ? -10.551 -4.612 -3.831 1.00 97.19 201 ALA A N 1
ATOM 1570 C CA . ALA A 1 201 ? -9.459 -5.506 -4.200 1.00 97.19 201 ALA A CA 1
ATOM 1571 C C . ALA A 1 201 ? -8.548 -5.827 -3.004 1.00 97.19 201 ALA A C 1
ATOM 1573 O O . ALA A 1 201 ? -8.161 -6.975 -2.830 1.00 97.19 201 ALA A O 1
ATOM 1574 N N . PHE A 1 202 ? -8.253 -4.848 -2.141 1.00 96.81 202 PHE A N 1
ATOM 1575 C CA . PHE A 1 202 ? -7.445 -5.082 -0.942 1.00 96.81 202 PHE A CA 1
ATOM 1576 C C . PHE A 1 202 ? -8.150 -5.979 0.084 1.00 96.81 202 PHE A C 1
ATOM 1578 O O . PHE A 1 202 ? -7.539 -6.895 0.625 1.00 96.81 202 PHE A O 1
ATOM 1585 N N . ILE A 1 203 ? -9.444 -5.760 0.336 1.00 95.31 203 ILE A N 1
ATOM 1586 C CA . ILE A 1 203 ? -10.244 -6.587 1.254 1.00 95.31 203 ILE A CA 1
ATOM 1587 C C . ILE A 1 203 ? -10.280 -8.047 0.777 1.00 95.31 203 ILE A C 1
ATOM 1589 O O . ILE A 1 203 ? -10.151 -8.953 1.600 1.00 95.31 203 ILE A O 1
ATOM 1593 N N . ASN A 1 204 ? -10.371 -8.264 -0.537 1.00 94.31 204 ASN A N 1
ATOM 1594 C CA . ASN A 1 204 ? -10.292 -9.589 -1.157 1.00 94.31 204 ASN A CA 1
ATOM 1595 C C . ASN A 1 204 ? -8.903 -10.239 -1.089 1.00 94.31 204 ASN A C 1
ATOM 1597 O O . ASN A 1 204 ? -8.784 -11.393 -1.458 1.00 94.31 204 ASN A O 1
ATOM 1601 N N . LEU A 1 205 ? -7.851 -9.536 -0.662 1.00 94.19 205 LEU A N 1
ATOM 1602 C CA . LEU A 1 205 ? -6.581 -10.182 -0.320 1.00 94.19 205 LEU A CA 1
ATOM 1603 C C . LEU A 1 205 ? -6.553 -10.598 1.149 1.00 94.19 205 LEU A C 1
ATOM 1605 O O . LEU A 1 205 ? -5.983 -11.627 1.499 1.00 94.19 205 LEU A O 1
ATOM 1609 N N . LEU A 1 206 ? -7.159 -9.794 2.028 1.00 92.19 206 LEU A N 1
ATOM 1610 C CA . LEU A 1 206 ? -7.113 -10.004 3.477 1.00 92.19 206 LEU A CA 1
ATOM 1611 C C . LEU A 1 206 ? -7.867 -11.259 3.931 1.00 92.19 206 LEU A C 1
ATOM 1613 O O . LEU A 1 206 ? -7.508 -11.848 4.950 1.00 92.19 206 LEU A O 1
ATOM 1617 N N . ASN A 1 207 ? -8.901 -11.666 3.199 1.00 84.88 207 ASN A N 1
ATOM 1618 C CA . ASN A 1 207 ? -9.668 -12.887 3.464 1.00 84.88 207 ASN A CA 1
ATOM 1619 C C . ASN A 1 207 ? -8.874 -14.184 3.182 1.00 84.88 207 ASN A C 1
ATOM 1621 O O . ASN A 1 207 ? -9.225 -15.216 3.752 1.00 84.88 207 ASN A O 1
ATOM 1625 N N . ASN A 1 208 ? -7.802 -14.129 2.383 1.00 86.38 208 ASN A N 1
ATOM 1626 C CA . ASN A 1 208 ? -6.955 -15.284 2.061 1.00 86.38 208 ASN A CA 1
ATOM 1627 C C . ASN A 1 208 ? -5.952 -15.611 3.176 1.00 86.38 208 ASN A C 1
ATOM 1629 O O . ASN A 1 208 ? -5.504 -16.749 3.315 1.00 86.38 208 ASN A O 1
ATOM 1633 N N . TYR A 1 209 ? -5.599 -14.625 4.009 1.00 85.00 209 TYR A N 1
ATOM 1634 C CA . TYR A 1 209 ? -4.564 -14.794 5.027 1.00 85.00 209 TYR A CA 1
ATOM 1635 C C . TYR A 1 209 ? -4.993 -15.746 6.147 1.00 85.00 209 TYR A C 1
ATOM 1637 O O . TYR A 1 209 ? -5.851 -15.444 6.984 1.00 85.00 209 TYR A O 1
ATOM 1645 N N . GLN A 1 210 ? -4.295 -16.877 6.231 1.00 82.31 210 GLN A N 1
ATOM 1646 C CA . GLN A 1 210 ? -4.427 -17.835 7.321 1.00 82.31 210 GLN A CA 1
ATOM 1647 C C . GLN A 1 210 ? -3.437 -17.495 8.439 1.00 82.31 210 GLN A C 1
ATOM 1649 O O . GLN A 1 210 ? -2.231 -17.434 8.233 1.00 82.31 210 GLN A O 1
ATOM 1654 N N . ARG A 1 211 ? -3.936 -17.295 9.665 1.00 83.94 211 ARG A N 1
ATOM 1655 C CA . ARG A 1 211 ? -3.083 -16.964 10.828 1.00 83.94 211 ARG A CA 1
ATOM 1656 C C . ARG A 1 211 ? -2.275 -18.151 11.364 1.00 83.94 211 ARG A C 1
ATOM 1658 O O . ARG A 1 211 ? -1.424 -17.957 12.229 1.00 83.94 211 ARG A O 1
ATOM 1665 N N . ALA A 1 212 ? -2.587 -19.370 10.930 1.00 82.62 212 ALA A N 1
ATOM 1666 C CA . ALA A 1 212 ? -1.899 -20.571 11.381 1.00 82.62 212 ALA A CA 1
ATOM 1667 C C . ALA A 1 212 ? -0.501 -20.637 10.752 1.00 82.62 212 ALA A C 1
ATOM 1669 O O . ALA A 1 212 ? -0.363 -20.649 9.534 1.00 82.62 212 ALA A O 1
ATOM 1670 N N . THR A 1 213 ? 0.534 -20.684 11.588 1.00 83.31 213 THR A N 1
ATOM 1671 C CA . THR A 1 213 ? 1.929 -20.802 11.147 1.00 83.31 213 THR A CA 1
ATOM 1672 C C . THR A 1 213 ? 2.364 -22.271 11.075 1.00 83.31 213 THR A C 1
ATOM 1674 O O . THR A 1 213 ? 1.720 -23.148 11.649 1.00 83.31 213 THR A O 1
ATOM 1677 N N . GLY A 1 214 ? 3.472 -22.557 10.377 1.00 85.25 214 GLY A N 1
ATOM 1678 C CA . GLY A 1 214 ? 4.057 -23.908 10.293 1.00 85.25 214 GLY A CA 1
ATOM 1679 C C . GLY A 1 214 ? 3.599 -24.755 9.098 1.00 85.25 214 GLY A C 1
ATOM 1680 O O . GLY A 1 214 ? 4.013 -25.906 8.977 1.00 85.25 214 GLY A O 1
ATOM 1681 N N . HIS A 1 215 ? 2.796 -24.182 8.202 1.00 77.56 215 HIS A N 1
ATOM 1682 C CA . HIS A 1 215 ? 2.437 -24.760 6.908 1.00 77.56 215 HIS A CA 1
ATOM 1683 C C . HIS A 1 215 ? 3.098 -23.957 5.783 1.00 77.56 215 HIS A C 1
ATOM 1685 O O . HIS A 1 215 ? 3.295 -22.752 5.925 1.00 77.56 215 HIS A O 1
ATOM 1691 N N . GLY A 1 216 ? 3.465 -24.622 4.684 1.00 77.44 216 GLY A N 1
ATOM 1692 C CA . GLY A 1 216 ? 3.909 -23.924 3.479 1.00 77.44 216 GLY A CA 1
ATOM 1693 C C . GLY A 1 216 ? 2.744 -23.146 2.874 1.00 77.44 216 GLY A C 1
ATOM 1694 O O . GLY A 1 216 ? 1.638 -23.678 2.776 1.00 77.44 216 GLY A O 1
ATOM 1695 N N . GLU A 1 217 ? 2.986 -21.896 2.497 1.00 83.06 217 GLU A N 1
ATOM 1696 C CA . GLU A 1 217 ? 2.002 -21.078 1.794 1.00 83.06 217 GLU A CA 1
ATOM 1697 C C . GLU A 1 217 ? 1.798 -21.653 0.386 1.00 83.06 217 GLU A C 1
ATOM 1699 O O . GLU A 1 217 ? 2.763 -21.950 -0.321 1.00 83.06 217 GLU A O 1
ATOM 1704 N N . HIS A 1 218 ? 0.544 -21.854 -0.012 1.00 81.31 218 HIS A N 1
ATOM 1705 C CA . HIS A 1 218 ? 0.189 -22.312 -1.349 1.00 81.31 218 HIS A CA 1
ATOM 1706 C C . HIS A 1 218 ? -0.873 -21.377 -1.909 1.00 81.31 218 HIS A C 1
ATOM 1708 O O . HIS A 1 218 ? -1.948 -21.273 -1.326 1.00 81.31 218 HIS A O 1
ATOM 1714 N N . PHE A 1 219 ? -0.583 -20.753 -3.050 1.00 84.75 219 PHE A N 1
ATOM 1715 C CA . PHE A 1 219 ? -1.501 -19.829 -3.705 1.00 84.75 219 PHE A CA 1
ATOM 1716 C C . PHE A 1 219 ? -2.309 -20.550 -4.784 1.00 84.75 219 PHE A C 1
ATOM 1718 O O . PHE A 1 219 ? -1.753 -21.124 -5.722 1.00 84.75 219 PHE A O 1
ATOM 1725 N N . GLY A 1 220 ? -3.630 -20.546 -4.650 1.00 89.56 220 GLY A N 1
ATOM 1726 C CA . GLY A 1 220 ? -4.544 -20.998 -5.690 1.00 89.56 220 GLY A CA 1
ATOM 1727 C C . GLY A 1 220 ? -4.611 -20.014 -6.862 1.00 89.56 220 GLY A C 1
ATOM 1728 O O . GLY A 1 220 ? -4.278 -18.838 -6.736 1.00 89.56 220 GLY A O 1
ATOM 1729 N N . ALA A 1 221 ? -5.120 -20.476 -8.007 1.00 93.88 221 ALA A N 1
ATOM 1730 C CA . ALA A 1 221 ? -5.308 -19.625 -9.188 1.00 93.88 221 ALA A CA 1
ATOM 1731 C C . ALA A 1 221 ? -6.195 -18.396 -8.905 1.00 93.88 221 ALA A C 1
ATOM 1733 O O . ALA A 1 221 ? -5.950 -17.322 -9.444 1.00 93.88 221 ALA A O 1
ATOM 1734 N N . GLN A 1 222 ? -7.196 -18.542 -8.029 1.00 93.50 222 GLN A N 1
ATOM 1735 C CA . GLN A 1 222 ? -8.039 -17.429 -7.597 1.00 93.50 222 GLN A CA 1
ATOM 1736 C C . GLN A 1 222 ? -7.241 -16.374 -6.815 1.00 93.50 222 GLN A C 1
ATOM 1738 O O . GLN A 1 222 ? -7.361 -15.190 -7.108 1.00 93.50 222 GLN A O 1
ATOM 1743 N N . GLU A 1 223 ? -6.403 -16.793 -5.865 1.00 93.12 223 GLU A N 1
ATOM 1744 C CA . GLU A 1 223 ? -5.614 -15.876 -5.032 1.00 93.12 223 GLU A CA 1
ATOM 1745 C C . GLU A 1 223 ? -4.574 -15.119 -5.874 1.00 93.12 223 GLU A C 1
ATOM 1747 O O . GLU A 1 223 ? -4.320 -13.939 -5.637 1.00 93.12 223 GLU A O 1
ATOM 1752 N N . LEU A 1 224 ? -4.002 -15.768 -6.896 1.00 94.62 224 LEU A N 1
ATOM 1753 C CA . LEU A 1 224 ? -3.115 -15.115 -7.864 1.00 94.62 224 LEU A CA 1
ATOM 1754 C C . LEU A 1 224 ? -3.854 -14.064 -8.710 1.00 94.62 224 LEU A C 1
ATOM 1756 O O . LEU A 1 224 ? -3.322 -12.977 -8.937 1.00 94.62 224 LEU A O 1
ATOM 1760 N N . GLU A 1 225 ? -5.087 -14.348 -9.140 1.00 95.81 225 GLU A N 1
ATOM 1761 C CA . GLU A 1 225 ? -5.909 -13.370 -9.865 1.00 95.81 225 GLU A CA 1
ATOM 1762 C C . GLU A 1 225 ? -6.293 -12.183 -8.968 1.00 95.81 225 GLU A C 1
ATOM 1764 O O . GLU A 1 225 ? -6.248 -11.033 -9.403 1.00 95.81 225 GLU A O 1
ATOM 1769 N N . GLU A 1 226 ? -6.605 -12.426 -7.693 1.00 96.38 226 GLU A N 1
ATOM 1770 C CA . GLU A 1 226 ? -6.889 -11.369 -6.716 1.00 96.38 226 GLU A CA 1
ATOM 1771 C C . GLU A 1 226 ? -5.664 -10.464 -6.485 1.00 96.38 226 GLU A C 1
ATOM 1773 O O . GLU A 1 226 ? -5.804 -9.237 -6.434 1.00 96.38 226 GLU A O 1
ATOM 1778 N N . GLN A 1 227 ? -4.451 -11.032 -6.436 1.00 96.12 227 GLN A N 1
ATOM 1779 C CA . GLN A 1 227 ? -3.197 -10.265 -6.369 1.00 96.12 227 GLN A CA 1
ATOM 1780 C C . GLN A 1 227 ? -2.992 -9.401 -7.616 1.00 96.12 227 GLN A C 1
ATOM 1782 O O . GLN A 1 227 ? -2.715 -8.201 -7.508 1.00 96.12 227 GLN A O 1
ATOM 1787 N N . ALA A 1 228 ? -3.169 -9.986 -8.804 1.00 96.81 228 ALA A N 1
ATOM 1788 C CA . ALA A 1 228 ? -3.047 -9.267 -10.067 1.00 96.81 228 ALA A CA 1
ATOM 1789 C C . ALA A 1 228 ? -4.077 -8.130 -10.174 1.00 96.81 228 ALA A C 1
ATOM 1791 O O . ALA A 1 228 ? -3.745 -7.025 -10.619 1.00 96.81 228 ALA A O 1
ATOM 1792 N N . LEU A 1 229 ? -5.313 -8.371 -9.729 1.00 97.56 229 LEU A N 1
ATOM 1793 C CA . LEU A 1 229 ? -6.372 -7.370 -9.681 1.00 97.56 229 LEU A CA 1
ATOM 1794 C C . LEU A 1 229 ? -6.009 -6.214 -8.743 1.00 97.56 229 LEU A C 1
ATOM 1796 O O . LEU A 1 229 ? -6.119 -5.055 -9.142 1.00 97.56 229 LEU A O 1
ATOM 1800 N N . PHE A 1 230 ? -5.540 -6.505 -7.527 1.00 97.88 230 PHE A N 1
ATOM 1801 C CA . PHE A 1 230 ? -5.129 -5.471 -6.577 1.00 97.88 230 PHE A CA 1
ATOM 1802 C C . PHE A 1 230 ? -4.006 -4.593 -7.132 1.00 97.88 230 PHE A C 1
ATOM 1804 O O . PHE A 1 230 ? -4.130 -3.365 -7.119 1.00 97.88 230 PHE A O 1
ATOM 1811 N N . LEU A 1 231 ? -2.952 -5.203 -7.686 1.00 98.00 231 LEU A N 1
ATOM 1812 C CA . LEU A 1 231 ? -1.858 -4.461 -8.313 1.00 98.00 231 LEU A CA 1
ATOM 1813 C C . LEU A 1 231 ? -2.379 -3.578 -9.450 1.00 98.00 231 LEU A C 1
ATOM 1815 O O . LEU A 1 231 ? -2.074 -2.387 -9.498 1.00 98.00 231 LEU A O 1
ATOM 1819 N N . ARG A 1 232 ? -3.236 -4.114 -10.323 1.00 98.00 232 ARG A N 1
ATOM 1820 C CA . ARG A 1 232 ? -3.836 -3.356 -11.428 1.00 98.00 232 ARG A CA 1
ATOM 1821 C C . ARG A 1 232 ? -4.636 -2.149 -10.937 1.00 98.00 232 ARG A C 1
ATOM 1823 O O . ARG A 1 232 ? -4.511 -1.070 -11.513 1.00 98.00 232 ARG A O 1
ATOM 1830 N N . GLU A 1 233 ? -5.455 -2.306 -9.898 1.00 98.19 233 GLU A N 1
ATOM 1831 C CA . GLU A 1 233 ? -6.252 -1.202 -9.351 1.00 98.19 233 GLU A CA 1
ATOM 1832 C C . GLU A 1 233 ? -5.385 -0.141 -8.666 1.00 98.19 233 GLU A C 1
ATOM 1834 O O . GLU A 1 233 ? -5.602 1.055 -8.874 1.00 98.19 233 GLU A O 1
ATOM 1839 N N . VAL A 1 234 ? -4.361 -0.542 -7.908 1.00 97.75 234 VAL A N 1
ATOM 1840 C CA . VAL A 1 234 ? -3.450 0.406 -7.252 1.00 97.75 234 VAL A CA 1
ATOM 1841 C C . VAL A 1 234 ? -2.606 1.168 -8.276 1.00 97.75 234 VAL A C 1
ATOM 1843 O O . VAL A 1 234 ? -2.506 2.393 -8.172 1.00 97.75 234 VAL A O 1
ATOM 1846 N N . MET A 1 235 ? -2.078 0.505 -9.310 1.00 97.44 235 MET A N 1
ATOM 1847 C CA . MET A 1 235 ? -1.269 1.142 -10.364 1.00 97.44 235 MET A CA 1
ATOM 1848 C C . MET A 1 235 ? -2.053 2.180 -11.192 1.00 97.44 235 MET A C 1
ATOM 1850 O O . MET A 1 235 ? -1.461 3.100 -11.756 1.00 97.44 235 MET A O 1
ATOM 1854 N N . LYS A 1 236 ? -3.392 2.100 -11.248 1.00 97.31 236 LYS A N 1
ATOM 1855 C CA . LYS A 1 236 ? -4.231 3.122 -11.908 1.00 97.31 236 LYS A CA 1
ATOM 1856 C C . LYS A 1 236 ? -4.269 4.452 -11.150 1.00 97.31 236 LYS A C 1
ATOM 1858 O O . LYS A 1 236 ? -4.554 5.487 -11.764 1.00 97.31 236 LYS A O 1
ATOM 1863 N N . THR A 1 237 ? -4.026 4.433 -9.839 1.00 98.12 237 THR A N 1
ATOM 1864 C CA . THR A 1 237 ? -4.159 5.610 -8.971 1.00 98.12 237 THR A CA 1
ATOM 1865 C C . THR A 1 237 ? -3.089 6.663 -9.255 1.00 98.12 237 THR A C 1
ATOM 1867 O O . THR A 1 237 ? -1.986 6.350 -9.695 1.00 98.12 237 THR A O 1
ATOM 1870 N N . ALA A 1 238 ? -3.397 7.931 -8.967 1.00 98.19 238 ALA A N 1
ATOM 1871 C CA . ALA A 1 238 ? -2.404 9.004 -9.045 1.00 98.19 238 ALA A CA 1
ATOM 1872 C C . ALA A 1 238 ? -1.233 8.761 -8.077 1.00 98.19 238 ALA A C 1
ATOM 1874 O O . ALA A 1 238 ? -0.087 8.949 -8.459 1.00 98.19 238 ALA A O 1
ATOM 1875 N N . VAL A 1 239 ? -1.522 8.254 -6.872 1.00 98.25 239 VAL A N 1
ATOM 1876 C CA . VAL A 1 239 ? -0.530 7.866 -5.853 1.00 98.25 239 VAL A CA 1
ATOM 1877 C C . VAL A 1 239 ? 0.559 6.982 -6.452 1.00 98.25 239 VAL A C 1
ATOM 1879 O O . VAL A 1 239 ? 1.742 7.294 -6.343 1.00 98.25 239 VAL A O 1
ATOM 1882 N N . MET A 1 240 ? 0.160 5.890 -7.105 1.00 97.88 240 MET A N 1
ATOM 1883 C CA . MET A 1 240 ? 1.121 4.917 -7.610 1.00 97.88 240 MET A CA 1
ATOM 1884 C C . MET A 1 240 ? 1.834 5.394 -8.879 1.00 97.88 240 MET A C 1
ATOM 1886 O O . MET A 1 240 ? 2.990 5.050 -9.086 1.00 97.88 240 MET A O 1
ATOM 1890 N N . LYS A 1 241 ? 1.191 6.235 -9.697 1.00 97.81 241 LYS A N 1
ATOM 1891 C CA . LYS A 1 241 ? 1.842 6.875 -10.852 1.00 97.81 241 LYS A CA 1
ATOM 1892 C C . LYS A 1 241 ? 2.947 7.842 -10.426 1.00 97.81 241 LYS A C 1
ATOM 1894 O O . LYS A 1 241 ? 4.027 7.796 -11.004 1.00 97.81 241 LYS A O 1
ATOM 1899 N N . GLU A 1 242 ? 2.697 8.668 -9.408 1.00 97.88 242 GLU A N 1
ATOM 1900 C CA . GLU A 1 242 ? 3.709 9.564 -8.829 1.00 97.88 242 GLU A CA 1
ATOM 1901 C C . GLU A 1 242 ? 4.863 8.764 -8.213 1.00 97.88 242 GLU A C 1
ATOM 1903 O O . GLU A 1 242 ? 6.028 9.054 -8.476 1.00 97.88 242 GLU A O 1
ATOM 1908 N N . LEU A 1 243 ? 4.553 7.711 -7.443 1.00 96.44 243 LEU A N 1
ATOM 1909 C CA . LEU A 1 243 ? 5.575 6.857 -6.835 1.00 96.44 243 LEU A CA 1
ATOM 1910 C C . LEU A 1 243 ? 6.417 6.123 -7.886 1.00 96.44 243 LEU A C 1
ATOM 1912 O O . LEU A 1 243 ? 7.640 6.109 -7.784 1.00 96.44 243 LEU A O 1
ATOM 1916 N N . TYR A 1 244 ? 5.780 5.532 -8.897 1.00 95.62 244 TYR A N 1
ATOM 1917 C CA . TYR A 1 244 ? 6.480 4.863 -9.991 1.00 95.62 244 TYR A CA 1
ATOM 1918 C C . TYR A 1 244 ? 7.383 5.839 -10.745 1.00 95.62 244 TYR A C 1
ATOM 1920 O O . TYR A 1 244 ? 8.551 5.536 -10.966 1.00 95.62 244 TYR A O 1
ATOM 1928 N N . GLY A 1 245 ? 6.866 7.025 -11.082 1.00 94.62 245 GLY A N 1
ATOM 1929 C CA . GLY A 1 245 ? 7.649 8.078 -11.718 1.00 94.62 245 GLY A CA 1
ATOM 1930 C C . GLY A 1 245 ? 8.872 8.440 -10.884 1.00 94.62 245 GLY A C 1
ATOM 1931 O O . GLY A 1 245 ? 9.982 8.416 -11.403 1.00 94.62 245 GLY A O 1
ATOM 1932 N N . PHE A 1 246 ? 8.692 8.690 -9.587 1.00 93.75 246 PHE A N 1
ATOM 1933 C CA . PHE A 1 246 ? 9.798 8.975 -8.677 1.00 93.75 246 PHE A CA 1
ATOM 1934 C C . PHE A 1 246 ? 10.857 7.867 -8.684 1.00 93.75 246 PHE A C 1
ATOM 1936 O O . PHE A 1 246 ? 12.024 8.159 -8.911 1.00 93.75 246 PHE A O 1
ATOM 1943 N N . LEU A 1 247 ? 10.459 6.605 -8.492 1.00 91.31 247 LEU A N 1
ATOM 1944 C CA . LEU A 1 247 ? 11.395 5.478 -8.423 1.00 91.31 247 LEU A CA 1
ATOM 1945 C C . LEU A 1 247 ? 12.123 5.232 -9.750 1.00 91.31 247 LEU A C 1
ATOM 1947 O O . LEU A 1 247 ? 13.319 4.965 -9.735 1.00 91.31 247 LEU A O 1
ATOM 1951 N N . HIS A 1 248 ? 11.430 5.363 -10.883 1.00 86.62 248 HIS A N 1
ATOM 1952 C CA . HIS A 1 248 ? 12.029 5.177 -12.204 1.00 86.62 248 HIS A CA 1
ATOM 1953 C C . HIS A 1 248 ? 13.106 6.230 -12.503 1.00 86.62 248 HIS A C 1
ATOM 1955 O O . HIS A 1 248 ? 14.158 5.900 -13.037 1.00 86.62 248 HIS A O 1
ATOM 1961 N N . HIS A 1 249 ? 12.889 7.488 -12.106 1.00 82.50 249 HIS A N 1
ATOM 1962 C CA . HIS A 1 249 ? 13.892 8.547 -12.284 1.00 82.50 249 HIS A CA 1
ATOM 1963 C C . HIS A 1 249 ? 15.137 8.357 -11.404 1.00 82.50 249 HIS A C 1
ATOM 1965 O O . HIS A 1 249 ? 16.150 8.985 -11.669 1.00 82.50 249 HIS A O 1
ATOM 1971 N N . GLN A 1 250 ? 15.073 7.543 -10.343 1.00 72.94 250 GLN A N 1
ATOM 1972 C CA . GLN A 1 250 ? 16.243 7.226 -9.509 1.00 72.94 250 GLN A CA 1
ATOM 1973 C C . GLN A 1 250 ? 17.066 6.052 -10.062 1.00 72.94 250 GLN A C 1
ATOM 1975 O O . GLN A 1 250 ? 18.133 5.757 -9.532 1.00 72.94 250 GLN A O 1
ATOM 1980 N N . SER A 1 251 ? 16.547 5.340 -11.068 1.00 61.16 251 SER A N 1
ATOM 1981 C CA . SER A 1 251 ? 17.225 4.207 -11.709 1.00 61.16 251 SER A CA 1
ATOM 1982 C C . SER A 1 251 ? 17.880 4.543 -13.052 1.00 61.16 251 SER A C 1
ATOM 1984 O O . SER A 1 251 ? 18.558 3.679 -13.608 1.00 61.16 251 SER A O 1
ATOM 1986 N N . GLU A 1 252 ? 17.661 5.755 -13.570 1.00 51.75 252 GLU A N 1
ATOM 1987 C CA . GLU A 1 252 ? 18.321 6.308 -14.766 1.00 51.75 252 GLU A CA 1
ATOM 1988 C C . GLU A 1 252 ? 19.578 7.098 -14.387 1.00 51.75 252 GLU A C 1
ATOM 1990 O O . GLU A 1 252 ? 20.585 6.964 -15.121 1.00 51.75 252 GLU A O 1
#